Protein AF-A0AAN6MDY6-F1 (afdb_monomer)

Radius of gyration: 24.76 Å; Cα contacts (8 Å, |Δi|>4): 239; chains: 1; bounding box: 45×34×84 Å

pLDDT: mean 71.68, std 18.01, range [33.97, 94.75]

Mean predicted aligned error: 14.27 Å

Structure (mmCIF, N/CA/C/O backbone):
data_AF-A0AAN6MDY6-F1
#
_entry.id   AF-A0AAN6MDY6-F1
#
loop_
_atom_site.group_PDB
_atom_site.id
_atom_site.type_symbol
_atom_site.label_atom_id
_atom_site.label_alt_id
_atom_site.label_comp_id
_atom_site.label_asym_id
_atom_site.label_entity_id
_atom_site.label_seq_id
_atom_site.pdbx_PDB_ins_code
_atom_site.Cartn_x
_atom_site.Cartn_y
_atom_site.Cartn_z
_atom_site.occupancy
_atom_site.B_iso_or_equiv
_atom_site.auth_seq_id
_atom_site.auth_comp_id
_atom_site.auth_asym_id
_atom_site.auth_atom_id
_atom_site.pdbx_PDB_model_num
ATOM 1 N N . MET A 1 1 ? -22.088 7.482 47.623 1.00 33.97 1 MET A N 1
ATOM 2 C CA . MET A 1 1 ? -22.062 6.433 46.582 1.00 33.97 1 MET A CA 1
ATOM 3 C C . MET A 1 1 ? -20.686 6.453 45.938 1.00 33.97 1 MET A C 1
ATOM 5 O O . MET A 1 1 ? -20.419 7.294 45.093 1.00 33.97 1 MET A O 1
ATOM 9 N N . THR A 1 2 ? -19.767 5.629 46.434 1.00 36.88 2 THR A N 1
ATOM 10 C CA . THR A 1 2 ? -18.394 5.543 45.925 1.00 36.88 2 THR A CA 1
ATOM 11 C C . THR A 1 2 ? -18.396 4.670 44.677 1.00 36.88 2 THR A C 1
ATOM 13 O O . THR A 1 2 ? -18.603 3.463 44.774 1.00 36.88 2 THR A O 1
ATOM 16 N N . GLY A 1 3 ? -18.222 5.278 43.504 1.00 33.97 3 GLY A N 1
ATOM 17 C CA . GLY A 1 3 ? -18.034 4.543 42.257 1.00 33.97 3 GLY A CA 1
ATOM 18 C C . GLY A 1 3 ? -16.725 3.764 42.321 1.00 33.97 3 GLY A C 1
ATOM 19 O O . GLY A 1 3 ? -15.650 4.349 42.227 1.00 33.97 3 GLY A O 1
ATOM 20 N N . SER A 1 4 ? -16.806 2.451 42.530 1.00 38.75 4 SER A N 1
ATOM 21 C CA . SER A 1 4 ? -15.651 1.564 42.427 1.00 38.75 4 SER A CA 1
ATOM 22 C C . SER A 1 4 ? -15.210 1.499 40.966 1.00 38.75 4 SER A C 1
ATOM 24 O O . SER A 1 4 ? -15.829 0.821 40.148 1.00 38.75 4 SER A O 1
ATOM 26 N N . SER A 1 5 ? -14.142 2.221 40.634 1.00 39.72 5 SER A N 1
ATOM 27 C CA . SER A 1 5 ? -13.477 2.133 39.336 1.00 39.72 5 SER A CA 1
ATOM 28 C C . SER A 1 5 ? -12.883 0.737 39.168 1.00 39.72 5 SER A C 1
ATOM 30 O O . SER A 1 5 ? -11.881 0.396 39.797 1.00 39.72 5 SER A O 1
ATOM 32 N N . ILE A 1 6 ? -13.512 -0.091 38.334 1.00 45.50 6 ILE A N 1
ATOM 33 C CA . ILE A 1 6 ? -12.971 -1.399 37.963 1.00 45.50 6 ILE A CA 1
ATOM 34 C C . ILE A 1 6 ? -11.697 -1.157 37.133 1.00 45.50 6 ILE A C 1
ATOM 36 O O . ILE A 1 6 ? -11.756 -0.428 36.139 1.00 45.50 6 ILE A O 1
ATOM 40 N N . PRO A 1 7 ? -10.541 -1.739 37.500 1.00 50.84 7 PRO A N 1
ATOM 41 C CA . PRO A 1 7 ? -9.330 -1.627 36.696 1.00 50.84 7 PRO A CA 1
ATOM 42 C C . PRO A 1 7 ? -9.576 -2.184 35.289 1.00 50.84 7 PRO A C 1
ATOM 44 O O . PRO A 1 7 ? -10.078 -3.297 35.150 1.00 50.84 7 PRO A O 1
ATOM 47 N N . LEU A 1 8 ? -9.172 -1.458 34.242 1.00 44.72 8 LEU A N 1
ATOM 48 C CA . LEU A 1 8 ? -9.258 -1.909 32.839 1.00 44.72 8 LEU A CA 1
ATOM 49 C C . LEU A 1 8 ? -8.652 -3.310 32.625 1.00 44.72 8 LEU A C 1
ATOM 51 O O . LEU A 1 8 ? -9.135 -4.085 31.803 1.00 44.72 8 LEU A O 1
ATOM 55 N N . THR A 1 9 ? -7.639 -3.668 33.417 1.00 46.09 9 THR A N 1
ATOM 56 C CA . THR A 1 9 ? -7.009 -4.996 33.417 1.00 46.09 9 THR A CA 1
ATOM 57 C C . THR A 1 9 ? -7.946 -6.118 33.860 1.00 46.09 9 THR A C 1
ATOM 59 O O . THR A 1 9 ? -7.780 -7.240 33.400 1.00 46.09 9 THR A O 1
ATOM 62 N N . SER A 1 10 ? -8.939 -5.826 34.703 1.00 44.00 10 SER A N 1
ATOM 63 C CA . SER A 1 10 ? -9.969 -6.777 35.140 1.00 44.00 10 SER A CA 1
ATOM 64 C C . SER A 1 10 ? -11.099 -6.951 34.117 1.00 44.00 10 SER A C 1
ATOM 66 O O . SER A 1 10 ? -11.835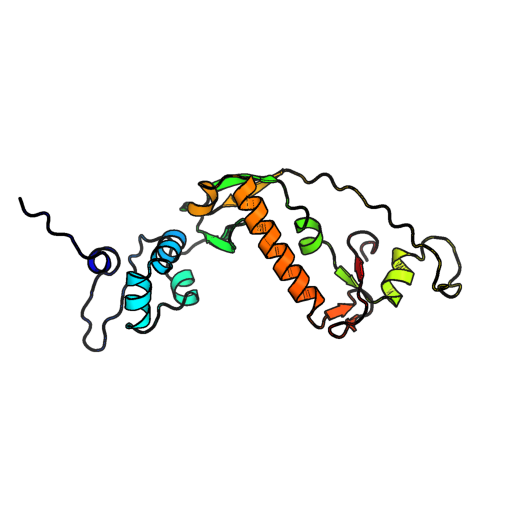 -7.927 34.192 1.00 44.00 10 SER A O 1
ATOM 68 N N . ILE A 1 11 ? -11.249 -6.009 33.177 1.00 47.53 11 ILE A N 1
ATOM 69 C CA . ILE A 1 11 ? -12.272 -6.036 32.113 1.00 47.53 11 ILE A CA 1
ATOM 70 C C . ILE A 1 11 ? -11.736 -6.747 30.858 1.00 47.53 11 ILE A C 1
ATOM 72 O O . ILE A 1 11 ? -12.481 -7.424 30.153 1.00 47.53 11 ILE A O 1
ATOM 76 N N . ILE A 1 12 ? -10.437 -6.593 30.579 1.00 52.56 12 ILE A N 1
ATOM 77 C CA . ILE A 1 12 ? -9.785 -7.106 29.363 1.00 52.56 12 ILE A CA 1
ATOM 78 C C . ILE A 1 12 ? -9.084 -8.450 29.601 1.00 52.56 12 ILE A C 1
ATOM 80 O O . ILE A 1 12 ? -8.891 -9.205 28.657 1.00 52.56 12 ILE A O 1
ATOM 84 N N . GLY A 1 13 ? -8.717 -8.780 30.839 1.00 46.81 13 GLY A N 1
ATOM 85 C CA . GLY A 1 13 ? -8.124 -10.067 31.184 1.00 46.81 13 GLY A CA 1
ATOM 86 C C . GLY A 1 13 ? -8.957 -10.783 32.230 1.00 46.81 13 GLY A C 1
ATOM 87 O O . GLY A 1 13 ? -9.006 -10.344 33.380 1.00 46.81 13 GLY A O 1
ATOM 88 N N . LEU A 1 14 ? -9.547 -11.925 31.872 1.00 44.94 14 LEU A N 1
ATOM 89 C CA . LEU A 1 14 ? -9.923 -12.899 32.892 1.00 44.94 14 LEU A CA 1
ATOM 90 C C . LEU A 1 14 ? -8.615 -13.417 33.499 1.00 44.94 14 LEU A C 1
ATOM 92 O O . LEU A 1 14 ? -7.875 -14.183 32.884 1.00 44.94 14 LEU A O 1
ATOM 96 N N . ARG A 1 15 ? -8.286 -12.904 34.687 1.00 46.84 15 ARG A N 1
ATOM 97 C CA . ARG A 1 15 ? -7.137 -13.326 35.490 1.00 46.84 15 ARG A CA 1
ATOM 98 C C . ARG A 1 15 ? -7.426 -14.732 36.028 1.00 46.84 15 ARG A C 1
ATOM 100 O O . ARG A 1 15 ? -7.959 -14.880 37.124 1.00 46.84 15 ARG A O 1
ATOM 107 N N . GLU A 1 16 ? -7.101 -15.770 35.265 1.00 41.88 16 GLU A N 1
ATOM 108 C CA . GLU A 1 16 ? -7.091 -17.142 35.783 1.00 41.88 16 GLU A CA 1
ATOM 109 C C . GLU A 1 16 ? -5.725 -17.412 36.431 1.00 41.88 16 GLU A C 1
ATOM 111 O O . GLU A 1 16 ? -4.682 -17.377 35.779 1.00 41.88 16 GLU A O 1
ATOM 116 N N . LYS A 1 17 ? -5.712 -17.653 37.748 1.00 37.19 17 LYS A N 1
ATOM 117 C CA . LYS A 1 17 ? -4.524 -18.165 38.442 1.00 37.19 17 LYS A CA 1
ATOM 118 C C . LYS A 1 17 ? -4.351 -19.641 38.076 1.00 37.19 17 LYS A C 1
ATOM 120 O O . LYS A 1 17 ? -4.956 -20.498 38.712 1.00 37.19 17 LYS A O 1
ATOM 125 N N . SER A 1 18 ? -3.500 -19.950 37.104 1.00 39.19 18 SER A N 1
ATOM 126 C CA . SER A 1 18 ? -2.933 -21.297 36.960 1.00 39.19 18 SER A CA 1
ATOM 127 C C . SER A 1 18 ? -1.520 -21.319 37.543 1.00 39.19 18 SER A C 1
ATOM 129 O O . SER A 1 18 ? -0.755 -20.372 37.376 1.00 39.19 18 SER A O 1
ATOM 131 N N . GLY A 1 19 ? -1.208 -22.380 38.292 1.00 40.50 19 GLY A N 1
ATOM 132 C CA . GLY A 1 19 ? -0.103 -22.498 39.257 1.00 40.50 19 GLY A CA 1
ATOM 133 C C . GLY A 1 19 ? 1.341 -22.406 38.744 1.00 40.50 19 GLY A C 1
ATOM 134 O O . GLY A 1 19 ? 2.230 -22.936 39.400 1.00 40.50 19 GLY A O 1
ATOM 135 N N . SER A 1 20 ? 1.607 -21.740 37.623 1.00 38.97 20 SER A N 1
ATOM 136 C CA . SER A 1 20 ? 2.964 -21.543 37.094 1.00 38.97 20 SER A CA 1
ATOM 137 C C . SER A 1 20 ? 3.169 -20.248 36.284 1.00 38.97 20 SER A C 1
ATOM 139 O O . SER A 1 20 ? 4.205 -20.089 35.646 1.00 38.97 20 SER A O 1
ATOM 141 N N . GLY A 1 21 ? 2.246 -19.280 36.354 1.00 46.50 21 GLY A N 1
ATOM 142 C CA . GLY A 1 21 ? 2.423 -17.944 35.766 1.00 46.50 21 GLY A CA 1
ATOM 143 C C . GLY A 1 21 ? 1.096 -17.243 35.465 1.00 46.50 21 GLY A C 1
ATOM 144 O O . GLY A 1 21 ? 0.102 -17.899 35.164 1.00 46.50 21 GLY A O 1
ATOM 145 N N . GLU A 1 22 ? 1.061 -15.906 35.550 1.00 44.81 22 GLU A N 1
ATOM 146 C CA . GLU A 1 22 ? -0.106 -15.123 35.114 1.00 44.81 22 GLU A CA 1
ATOM 147 C C . GLU A 1 22 ? -0.189 -15.121 33.582 1.00 44.81 22 GLU A C 1
ATOM 149 O O . GLU A 1 22 ? 0.506 -14.355 32.917 1.00 44.81 22 GLU A O 1
ATOM 154 N N . VAL A 1 23 ? -1.056 -15.961 33.015 1.00 47.09 23 VAL A N 1
ATOM 155 C CA . VAL A 1 23 ? -1.382 -15.928 31.584 1.00 47.09 23 VAL A CA 1
ATOM 156 C C . VAL A 1 23 ? -2.570 -14.996 31.383 1.00 47.09 23 VAL A C 1
ATOM 158 O O . VAL A 1 23 ? -3.667 -15.244 31.884 1.00 47.09 23 VAL A O 1
ATOM 161 N N . LEU A 1 24 ? -2.366 -13.905 30.643 1.00 54.03 24 LEU A N 1
ATOM 162 C CA . LEU A 1 24 ? -3.467 -13.039 30.241 1.00 54.03 24 LEU A CA 1
ATOM 163 C C . LEU A 1 24 ? -4.260 -13.737 29.130 1.00 54.03 24 LEU A C 1
ATOM 165 O O . LEU A 1 24 ? -3.828 -13.775 27.978 1.00 54.03 24 LEU A O 1
ATOM 169 N N . ARG A 1 25 ? -5.427 -14.288 29.466 1.00 52.91 25 ARG A N 1
ATOM 170 C CA . ARG A 1 25 ? -6.357 -14.819 28.469 1.00 52.91 25 ARG A CA 1
ATOM 171 C C . ARG A 1 25 ? -7.187 -13.670 27.908 1.00 52.91 25 ARG A C 1
ATOM 173 O O . ARG A 1 25 ? -8.019 -13.101 28.615 1.00 52.91 25 ARG A O 1
ATOM 180 N N . MET A 1 26 ? -6.931 -13.320 26.647 1.00 57.41 26 MET A N 1
ATOM 181 C CA . MET A 1 26 ? -7.772 -12.364 25.935 1.00 57.41 26 MET A CA 1
ATOM 182 C C . MET A 1 26 ? -9.151 -12.993 25.703 1.00 57.41 26 MET A C 1
ATOM 184 O O . MET A 1 26 ? -9.228 -14.134 25.237 1.00 57.41 26 MET A O 1
ATOM 188 N N . PRO A 1 27 ? -10.237 -12.290 26.039 1.00 55.59 27 PRO A N 1
ATOM 189 C CA . PRO A 1 27 ? -11.566 -12.820 25.850 1.00 55.59 27 PRO A CA 1
ATOM 190 C C . PRO A 1 27 ? -11.859 -13.080 24.373 1.00 55.59 27 PRO A C 1
ATOM 192 O O . PRO A 1 27 ? -11.562 -12.254 23.511 1.00 55.59 27 PRO A O 1
ATOM 195 N N . SER A 1 28 ? -12.518 -14.203 24.091 1.00 55.78 28 SER A N 1
ATOM 196 C CA . SER A 1 28 ? -12.904 -14.639 22.741 1.00 55.78 28 SER A CA 1
ATOM 197 C C . SER A 1 28 ? -13.886 -13.698 22.026 1.00 55.78 28 SER A C 1
ATOM 199 O O . SER A 1 28 ? -14.207 -13.926 20.863 1.00 55.78 28 SER A O 1
ATOM 201 N N . TYR A 1 29 ? -14.374 -12.660 22.711 1.00 58.66 29 TYR A N 1
ATOM 202 C CA . TYR A 1 29 ? -15.252 -11.621 22.171 1.00 58.66 29 TYR A CA 1
ATOM 203 C C . TYR A 1 29 ? -14.511 -10.367 21.681 1.00 58.66 29 TYR A C 1
ATOM 205 O O . TYR A 1 29 ? -15.150 -9.481 21.120 1.00 58.66 29 TYR A O 1
ATOM 213 N N . LEU A 1 30 ? -13.194 -10.254 21.896 1.00 65.44 30 LEU A N 1
ATOM 214 C CA . LEU A 1 30 ? -12.419 -9.126 21.374 1.00 65.44 30 LEU A CA 1
ATOM 215 C C . LEU A 1 30 ? -12.052 -9.360 19.908 1.00 65.44 30 LEU A C 1
ATOM 217 O O . LEU A 1 30 ? -11.465 -10.388 19.549 1.00 65.44 30 LEU A O 1
ATOM 221 N N . HIS A 1 31 ? -12.345 -8.375 19.063 1.00 72.56 31 HIS A N 1
ATOM 222 C CA . HIS A 1 31 ? -11.875 -8.383 17.688 1.00 72.56 31 HIS A CA 1
ATOM 223 C C . HIS A 1 31 ? -10.430 -7.897 17.618 1.00 72.56 31 HIS A C 1
ATOM 225 O O . HIS A 1 31 ? -9.956 -7.159 18.486 1.00 72.56 31 HIS A O 1
ATOM 231 N N . PHE A 1 32 ? -9.720 -8.262 16.549 1.00 72.31 32 PHE A N 1
ATOM 232 C CA . PHE A 1 32 ? -8.330 -7.840 16.369 1.00 72.31 32 PHE A CA 1
ATOM 233 C C . PHE A 1 32 ? -8.173 -6.311 16.436 1.00 72.31 32 PHE A C 1
ATOM 235 O O . PHE A 1 32 ? -7.235 -5.807 17.047 1.00 72.31 32 PHE A O 1
ATOM 242 N N . ALA A 1 33 ? -9.133 -5.564 15.880 1.00 67.75 33 ALA A N 1
ATOM 243 C CA . ALA A 1 33 ? -9.157 -4.105 15.953 1.00 67.75 33 ALA A CA 1
ATOM 244 C C . ALA A 1 33 ? -9.204 -3.582 17.401 1.00 67.75 33 ALA A C 1
ATOM 246 O O . ALA A 1 33 ? -8.469 -2.652 17.731 1.00 67.75 33 ALA A O 1
ATOM 247 N N . ASP A 1 34 ? -9.999 -4.213 18.269 1.00 71.81 34 ASP A N 1
ATOM 248 C CA . ASP A 1 34 ? -10.101 -3.840 19.681 1.00 71.81 34 ASP A CA 1
ATOM 249 C C . ASP A 1 34 ? -8.769 -4.089 20.389 1.00 71.81 34 ASP A C 1
ATOM 251 O O . ASP A 1 34 ? -8.267 -3.231 21.111 1.00 71.81 34 ASP A O 1
ATOM 255 N N . VAL A 1 35 ? -8.137 -5.229 20.111 1.00 71.19 35 VAL A N 1
ATOM 256 C CA . VAL A 1 35 ? -6.826 -5.582 20.662 1.00 71.19 35 VAL A CA 1
ATOM 257 C C . VAL A 1 35 ? -5.732 -4.617 20.199 1.00 71.19 35 VAL A C 1
ATOM 259 O O . VAL A 1 35 ? -4.919 -4.178 21.015 1.00 71.19 35 VAL A O 1
ATOM 262 N N . VAL A 1 36 ? -5.732 -4.214 18.925 1.00 70.81 36 VAL A N 1
ATOM 263 C CA . VAL A 1 36 ? -4.815 -3.186 18.408 1.00 70.81 36 VAL A CA 1
ATOM 264 C C . VAL A 1 36 ? -5.036 -1.854 19.126 1.00 70.81 36 VAL A C 1
ATOM 266 O O . VAL A 1 36 ? -4.070 -1.276 19.626 1.00 70.81 36 VAL A O 1
ATOM 269 N N . SER A 1 37 ? -6.279 -1.382 19.245 1.00 72.56 37 SER A N 1
ATOM 270 C CA . SER A 1 37 ? -6.595 -0.146 19.975 1.00 72.56 37 SER A CA 1
ATOM 271 C C . SER A 1 37 ? -6.142 -0.209 21.434 1.00 72.56 37 SER A C 1
ATOM 273 O O . SER A 1 37 ? -5.542 0.735 21.948 1.00 72.56 37 SER A O 1
ATOM 275 N N . LEU A 1 38 ? -6.360 -1.349 22.084 1.00 71.12 38 LEU A N 1
ATOM 276 C CA . LEU A 1 38 ? -5.947 -1.611 23.457 1.00 71.12 38 LEU A CA 1
ATOM 277 C C . LEU A 1 38 ? -4.418 -1.649 23.613 1.00 71.12 38 LEU A C 1
ATOM 279 O O . LEU A 1 38 ? -3.895 -1.124 24.596 1.00 71.12 38 LEU A O 1
ATOM 283 N N . SER A 1 39 ? -3.686 -2.177 22.628 1.00 67.06 39 SER A N 1
ATOM 284 C CA . SER A 1 39 ? -2.214 -2.188 22.620 1.00 67.06 39 SER A CA 1
ATOM 285 C C . SER A 1 39 ? -1.593 -0.784 22.573 1.00 67.06 39 SER A C 1
ATOM 287 O O . SER A 1 39 ? -0.485 -0.573 23.072 1.00 67.06 39 SER A O 1
ATOM 289 N N . MET A 1 40 ? -2.310 0.202 22.023 1.00 68.00 40 MET A N 1
ATOM 290 C CA . MET A 1 40 ? -1.837 1.588 21.953 1.00 68.00 40 MET A CA 1
ATOM 291 C C . MET A 1 40 ? -1.971 2.330 23.292 1.00 68.00 40 MET A C 1
ATOM 293 O O . MET A 1 40 ? -1.296 3.338 23.522 1.00 68.00 40 MET A O 1
ATOM 297 N N . VAL A 1 41 ? -2.773 1.811 24.226 1.00 74.38 41 VAL A N 1
ATOM 298 C CA . VAL A 1 41 ? -2.917 2.372 25.573 1.00 74.38 41 VAL A CA 1
ATOM 299 C C . VAL A 1 41 ? -1.662 2.060 26.390 1.00 74.38 41 VAL A C 1
ATOM 301 O O . VAL A 1 41 ? -1.372 0.908 26.712 1.00 74.38 41 VAL A O 1
ATOM 304 N N . LYS A 1 42 ? -0.910 3.102 26.776 1.00 67.88 42 LYS A N 1
ATOM 305 C CA . LYS A 1 42 ? 0.385 2.980 27.478 1.00 67.88 42 LYS A CA 1
ATOM 306 C C . LYS A 1 42 ? 0.322 2.079 28.717 1.00 67.88 42 LYS A C 1
ATOM 308 O O . LYS A 1 42 ? 1.204 1.245 28.884 1.00 67.88 42 LYS A O 1
ATOM 313 N N . ALA A 1 43 ? -0.719 2.220 29.539 1.00 63.91 43 ALA A N 1
ATOM 314 C CA . ALA A 1 43 ? -0.903 1.409 30.742 1.00 63.91 43 ALA A CA 1
ATOM 315 C C . ALA A 1 43 ? -1.042 -0.084 30.413 1.00 63.91 43 ALA A C 1
ATOM 317 O O . ALA A 1 43 ? -0.383 -0.916 31.031 1.00 63.91 43 ALA A O 1
ATOM 318 N N . LEU A 1 44 ? -1.833 -0.414 29.388 1.00 64.12 44 LEU A N 1
ATOM 319 C CA . LEU A 1 44 ? -2.045 -1.793 28.972 1.00 64.12 44 LEU A CA 1
ATOM 320 C C . LEU A 1 44 ? -0.784 -2.375 28.335 1.00 64.12 44 LEU A C 1
ATOM 322 O O . LEU A 1 44 ? -0.364 -3.463 28.700 1.00 64.12 44 LEU A O 1
ATOM 326 N N . ARG A 1 45 ? -0.114 -1.615 27.464 1.00 66.69 45 ARG A N 1
ATOM 327 C CA . ARG A 1 45 ? 1.168 -1.997 26.858 1.00 66.69 45 ARG A CA 1
ATOM 328 C C . ARG A 1 45 ? 2.227 -2.344 27.905 1.00 66.69 45 ARG A C 1
ATOM 330 O O . ARG A 1 45 ? 2.927 -3.339 27.751 1.00 66.69 45 ARG A O 1
ATOM 337 N N . SER A 1 46 ? 2.323 -1.565 28.983 1.00 64.69 46 SER A N 1
ATOM 338 C CA . SER A 1 46 ? 3.235 -1.851 30.097 1.00 64.69 46 SER A CA 1
ATOM 339 C C . SER A 1 46 ? 2.856 -3.125 30.860 1.00 64.69 46 SER A C 1
ATOM 341 O O . SER A 1 46 ? 3.743 -3.876 31.256 1.00 64.69 46 SER A O 1
ATOM 343 N N . THR A 1 47 ? 1.565 -3.405 31.044 1.00 63.22 47 THR A N 1
ATOM 344 C CA . THR A 1 47 ? 1.093 -4.658 31.658 1.00 63.22 47 THR A CA 1
ATOM 345 C C . THR A 1 47 ? 1.347 -5.867 30.755 1.00 63.22 47 THR A C 1
ATOM 347 O O . THR A 1 47 ? 1.832 -6.891 31.227 1.00 63.22 47 THR A O 1
ATOM 350 N N . LEU A 1 48 ? 1.095 -5.736 29.451 1.00 62.47 48 LEU A N 1
ATOM 351 C CA . LEU A 1 48 ? 1.344 -6.776 28.451 1.00 62.47 48 LEU A CA 1
ATOM 352 C C . LEU A 1 48 ? 2.833 -7.113 28.332 1.00 62.47 48 LEU A C 1
ATOM 354 O O . LEU A 1 48 ? 3.194 -8.285 28.271 1.00 62.47 48 LEU A O 1
ATOM 358 N N . ALA A 1 49 ? 3.701 -6.099 28.357 1.00 62.78 49 ALA A N 1
ATOM 359 C CA . ALA A 1 49 ? 5.148 -6.287 28.309 1.00 62.78 49 ALA A CA 1
ATOM 360 C C . ALA A 1 49 ? 5.696 -7.025 29.545 1.00 62.78 49 ALA A C 1
ATOM 3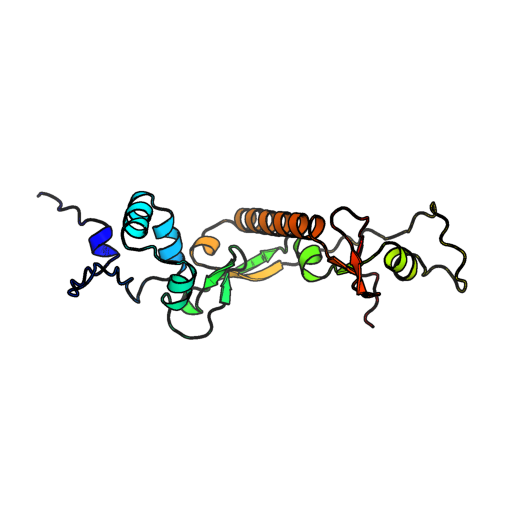62 O O . ALA A 1 49 ? 6.643 -7.795 29.424 1.00 62.78 49 ALA A O 1
ATOM 363 N N . ARG A 1 50 ? 5.101 -6.823 30.731 1.00 60.12 50 ARG A N 1
ATOM 364 C CA . ARG A 1 50 ? 5.529 -7.500 31.972 1.00 60.12 50 ARG A CA 1
ATOM 365 C C . ARG A 1 50 ? 5.108 -8.969 32.045 1.00 60.12 50 ARG A C 1
ATOM 367 O O . ARG A 1 50 ? 5.787 -9.738 32.714 1.00 60.12 50 ARG A O 1
ATOM 374 N N . ASN A 1 51 ? 4.040 -9.356 31.349 1.00 57.06 51 ASN A N 1
ATOM 375 C CA . ASN A 1 51 ? 3.461 -10.702 31.412 1.00 57.06 51 ASN A CA 1
ATOM 376 C C . ASN A 1 51 ? 3.878 -11.598 30.231 1.00 57.06 51 ASN A C 1
ATOM 378 O O . ASN A 1 51 ? 3.101 -12.433 29.780 1.00 57.06 51 ASN A O 1
ATOM 382 N N . GLY A 1 52 ? 5.095 -11.418 29.712 1.00 53.91 52 GLY A N 1
ATOM 383 C CA . GLY A 1 52 ? 5.638 -12.275 28.651 1.00 53.91 52 GLY A CA 1
ATOM 384 C C . GLY A 1 52 ? 5.289 -11.854 27.224 1.00 53.91 52 GLY A C 1
ATOM 385 O O . GLY A 1 52 ? 5.616 -12.591 26.306 1.00 53.91 52 GLY A O 1
ATOM 386 N N . GLY A 1 53 ? 4.698 -10.667 27.034 1.00 52.25 53 GLY A N 1
ATOM 387 C CA . GLY A 1 53 ? 4.451 -10.078 25.721 1.00 52.25 53 GLY A CA 1
ATOM 388 C C . GLY A 1 53 ? 3.371 -10.818 24.936 1.00 52.25 53 GLY A C 1
ATOM 389 O O . GLY A 1 53 ? 3.544 -11.955 24.510 1.00 52.25 53 GLY A O 1
ATOM 390 N N . LEU A 1 54 ? 2.249 -10.151 24.674 1.00 58.44 54 LEU A N 1
ATOM 391 C CA . LEU A 1 54 ? 1.360 -10.630 23.624 1.00 58.44 54 LEU A CA 1
ATOM 392 C C . LEU A 1 54 ? 2.033 -10.364 22.278 1.00 58.44 54 LEU A C 1
ATOM 394 O O . LEU A 1 54 ? 2.046 -9.236 21.787 1.00 58.44 54 LEU A O 1
ATOM 398 N N . ASP A 1 55 ? 2.615 -11.410 21.711 1.00 65.75 55 ASP A N 1
ATOM 399 C CA . ASP A 1 55 ? 3.056 -11.416 20.328 1.00 65.75 55 ASP A CA 1
ATOM 400 C C . ASP A 1 55 ? 1.855 -11.105 19.414 1.00 65.75 55 ASP A C 1
ATOM 402 O O . ASP A 1 55 ? 0.785 -11.716 19.513 1.00 65.75 55 ASP A O 1
ATOM 406 N N . VAL A 1 56 ? 2.021 -10.105 18.544 1.00 65.94 56 VAL A N 1
ATOM 407 C CA . VAL A 1 56 ? 0.986 -9.649 17.605 1.00 65.94 56 VAL A CA 1
ATOM 408 C C . VAL A 1 56 ? 0.526 -10.797 16.714 1.00 65.94 56 VAL A C 1
ATOM 410 O O . VAL A 1 56 ? -0.663 -10.891 16.406 1.00 65.94 56 VAL A O 1
ATOM 413 N N . GLU A 1 57 ? 1.437 -11.702 16.366 1.00 65.69 57 GLU A N 1
ATOM 414 C CA . GLU A 1 57 ? 1.140 -12.876 15.553 1.00 65.69 57 GLU A CA 1
ATOM 415 C C . GLU A 1 57 ? 0.262 -13.884 16.315 1.00 65.69 57 GLU A C 1
ATOM 417 O O . GLU A 1 57 ? -0.736 -14.394 15.798 1.00 65.69 57 GLU A O 1
ATOM 422 N N . SER A 1 58 ? 0.540 -14.092 17.600 1.00 65.88 58 SER A N 1
ATOM 423 C CA . SER A 1 58 ? -0.308 -14.879 18.500 1.00 65.88 58 SER A CA 1
ATOM 424 C C . SER A 1 58 ? -1.699 -14.250 18.714 1.00 65.88 58 SER A C 1
ATOM 426 O O . SER A 1 58 ? -2.700 -14.968 18.800 1.00 65.88 58 SER A O 1
ATOM 428 N N . MET A 1 59 ? -1.810 -12.916 18.724 1.00 68.75 59 MET A N 1
ATOM 429 C CA . MET A 1 59 ? -3.102 -12.210 18.803 1.00 68.75 59 MET A CA 1
ATOM 430 C C . MET A 1 59 ? -3.918 -12.320 17.510 1.00 68.75 59 MET A C 1
ATOM 432 O O . MET A 1 59 ? -5.131 -12.529 17.570 1.00 68.75 59 MET A O 1
ATOM 436 N N . ARG A 1 60 ? -3.278 -12.255 16.336 1.00 68.56 60 ARG A N 1
ATOM 437 C CA . ARG A 1 60 ? -3.933 -12.509 15.034 1.00 68.56 60 ARG A CA 1
ATOM 438 C C . ARG A 1 60 ? -4.575 -13.902 14.988 1.00 68.56 60 ARG A C 1
ATOM 440 O O . ARG A 1 60 ? -5.699 -14.082 14.516 1.00 68.56 60 ARG A O 1
ATOM 447 N N . LYS A 1 61 ? -3.901 -14.903 15.559 1.00 67.31 61 LYS A N 1
ATOM 448 C CA . LYS A 1 61 ? -4.406 -16.286 15.611 1.00 67.31 61 LYS A CA 1
ATOM 449 C C . LYS A 1 61 ? -5.594 -16.458 16.561 1.00 67.31 61 LYS A C 1
ATOM 451 O O . LYS A 1 61 ? -6.490 -17.239 16.256 1.00 67.31 61 LYS A O 1
ATOM 456 N N . THR A 1 62 ? -5.627 -15.721 17.670 1.00 63.72 62 THR A N 1
ATOM 457 C CA . THR A 1 62 ? -6.582 -15.940 18.776 1.00 63.72 62 THR A CA 1
ATOM 458 C C . THR A 1 62 ? -7.776 -14.982 18.803 1.00 63.72 62 THR A C 1
ATOM 460 O O . THR A 1 62 ? -8.750 -15.259 19.499 1.00 63.72 62 THR A O 1
ATOM 463 N N . THR A 1 63 ? -7.736 -13.882 18.047 1.00 66.00 63 THR A N 1
ATOM 464 C CA . THR A 1 63 ? -8.844 -12.915 17.935 1.00 66.00 63 THR A CA 1
ATOM 465 C C . THR A 1 63 ? -9.752 -13.216 16.744 1.00 66.00 63 THR A C 1
ATOM 467 O O . THR A 1 63 ? -9.283 -13.669 15.695 1.00 66.00 63 THR A O 1
ATOM 470 N N . CYS A 1 64 ? -11.047 -12.915 16.898 1.00 65.06 64 CYS A N 1
ATOM 471 C CA . CYS A 1 64 ? -12.125 -13.231 15.949 1.00 65.06 64 CYS A CA 1
ATOM 472 C C . CYS A 1 64 ? -12.353 -14.743 15.712 1.00 65.06 64 CYS A C 1
ATOM 474 O O . CYS A 1 64 ? -11.449 -15.562 15.863 1.00 65.06 64 CYS A O 1
ATOM 476 N N . LEU A 1 65 ? -13.575 -15.121 15.311 1.00 64.88 65 LEU A N 1
ATOM 477 C CA . LEU A 1 65 ? -13.919 -16.515 14.995 1.00 64.88 65 LEU A CA 1
ATOM 478 C C . LEU A 1 65 ? -12.986 -17.099 13.911 1.00 64.88 65 LEU A C 1
ATOM 480 O O . LEU A 1 65 ? -12.588 -16.397 12.978 1.00 64.88 65 LEU A O 1
ATOM 484 N N . ASN A 1 66 ? -12.664 -18.392 1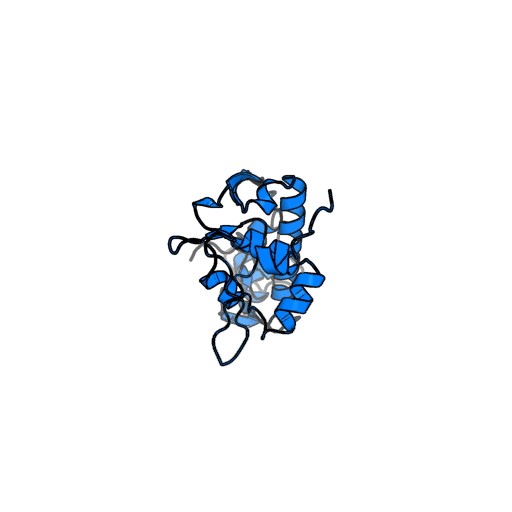4.015 1.00 56.34 66 ASN A N 1
ATOM 485 C CA . ASN A 1 66 ? -11.948 -19.120 12.966 1.00 56.34 66 ASN A CA 1
ATOM 486 C C . ASN A 1 66 ? -12.843 -19.259 11.723 1.00 56.34 66 ASN A C 1
ATOM 488 O O . ASN A 1 66 ? -13.904 -19.872 11.795 1.00 56.34 66 ASN A O 1
ATOM 492 N N . GLY A 1 67 ? -12.400 -18.703 10.594 1.00 62.66 67 GLY A N 1
ATOM 493 C CA . GLY A 1 67 ? -13.110 -18.744 9.310 1.00 62.66 67 GLY A CA 1
ATOM 494 C C . GLY A 1 67 ? -12.938 -17.437 8.533 1.00 62.66 67 GLY A C 1
ATOM 495 O O . GLY A 1 67 ? -13.147 -16.368 9.098 1.00 62.66 67 GLY A O 1
ATOM 496 N N . SER A 1 68 ? -12.479 -17.552 7.277 1.00 68.94 68 SER A N 1
ATOM 497 C CA . SER A 1 68 ? -12.210 -16.481 6.291 1.00 68.94 68 SER A CA 1
ATOM 498 C C . SER A 1 68 ? -11.852 -15.119 6.903 1.00 68.94 68 SER A C 1
ATOM 500 O O . SER A 1 68 ? -12.667 -14.193 6.941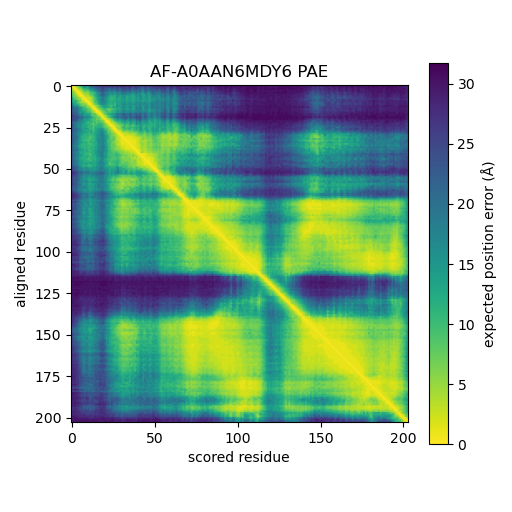 1.00 68.94 68 SER A O 1
ATOM 502 N N . LYS A 1 69 ? -10.625 -15.011 7.418 1.00 81.00 69 LYS A N 1
ATOM 503 C CA . LYS A 1 69 ? -10.053 -13.727 7.825 1.00 81.00 69 LYS A CA 1
ATOM 504 C C . LYS A 1 69 ? -9.426 -13.073 6.588 1.00 81.00 69 LYS A C 1
ATOM 506 O O . LYS A 1 69 ? -8.673 -13.741 5.884 1.00 81.00 69 LYS A O 1
ATOM 511 N N . THR A 1 70 ? -9.733 -11.808 6.339 1.00 87.25 70 THR A N 1
ATOM 512 C CA . THR A 1 70 ? -9.130 -10.991 5.274 1.00 87.25 70 THR A CA 1
ATOM 513 C C . THR A 1 70 ? -8.343 -9.840 5.899 1.00 87.25 70 THR A C 1
ATOM 515 O O . THR A 1 70 ? -8.302 -9.701 7.127 1.00 87.25 70 THR A O 1
ATOM 518 N N . ASP A 1 71 ? -7.680 -9.028 5.080 1.00 89.25 71 ASP A N 1
ATOM 519 C CA . ASP A 1 71 ? -6.964 -7.844 5.543 1.00 89.25 71 ASP A CA 1
ATOM 520 C C . ASP A 1 71 ? -7.768 -6.579 5.240 1.00 89.25 71 ASP A C 1
ATOM 522 O O . ASP A 1 71 ? -8.257 -6.370 4.132 1.00 89.25 71 ASP A O 1
ATOM 526 N N . CYS A 1 72 ? -7.858 -5.686 6.224 1.00 90.75 72 CYS A N 1
ATOM 527 C CA . CYS A 1 72 ? -8.392 -4.348 6.020 1.00 90.75 72 CYS A CA 1
ATOM 528 C C . CYS A 1 72 ? -7.540 -3.620 4.982 1.00 90.75 72 CYS A C 1
ATOM 530 O O . CYS A 1 72 ? -6.360 -3.361 5.221 1.00 90.75 72 CYS A O 1
ATOM 532 N N . TRP A 1 73 ? -8.151 -3.195 3.881 1.00 92.81 73 TRP A N 1
ATOM 533 C CA . TRP A 1 73 ? -7.444 -2.523 2.795 1.00 92.81 73 TRP A CA 1
ATOM 534 C C . TRP A 1 73 ? -6.716 -1.247 3.262 1.00 92.81 73 TRP A C 1
ATOM 536 O O . TRP A 1 73 ? -5.563 -1.001 2.898 1.00 92.81 73 TRP A O 1
ATOM 546 N N . GLY A 1 74 ? -7.354 -0.466 4.143 1.00 91.75 74 GLY A N 1
ATOM 547 C CA . GLY A 1 74 ? -6.804 0.799 4.635 1.00 91.75 74 GLY A CA 1
ATOM 548 C C . GLY A 1 74 ? -5.617 0.634 5.591 1.00 91.75 74 GLY A C 1
ATOM 549 O O . GLY A 1 74 ? -4.636 1.379 5.508 1.00 91.75 74 GLY A O 1
ATOM 550 N N . CYS A 1 75 ? -5.672 -0.329 6.520 1.00 88.31 75 CYS A N 1
ATOM 551 C CA . CYS A 1 75 ? -4.645 -0.460 7.558 1.00 88.31 75 CYS A CA 1
ATOM 552 C C . CYS A 1 75 ? -3.781 -1.730 7.509 1.00 88.31 75 CYS A C 1
ATOM 554 O O . CYS A 1 75 ? -2.725 -1.721 8.139 1.00 88.31 75 CYS A O 1
ATOM 556 N N . GLY A 1 76 ? -4.156 -2.761 6.753 1.00 87.19 76 GLY A N 1
ATOM 557 C CA . GLY A 1 76 ? -3.475 -4.065 6.720 1.00 87.19 76 GLY A CA 1
ATOM 558 C C . GLY A 1 76 ? -3.694 -4.912 7.981 1.00 87.19 76 GLY A C 1
ATOM 559 O O . GLY A 1 76 ? -3.004 -5.906 8.206 1.00 87.19 76 GLY A O 1
ATOM 560 N N . ASN A 1 77 ? -4.615 -4.495 8.855 1.00 84.69 77 ASN A N 1
ATOM 561 C CA . ASN A 1 77 ? -4.997 -5.288 10.016 1.00 84.69 77 ASN A CA 1
ATOM 562 C C . ASN A 1 77 ? -5.967 -6.381 9.599 1.00 84.69 77 ASN A C 1
ATOM 564 O O . ASN A 1 77 ? -6.877 -6.130 8.813 1.00 84.69 77 ASN A O 1
ATOM 568 N N . GLN A 1 78 ? -5.830 -7.543 10.222 1.00 84.12 78 GLN A N 1
ATOM 569 C CA . GLN A 1 78 ? -6.744 -8.648 10.009 1.00 84.12 78 GLN A CA 1
ATOM 570 C C . GLN A 1 78 ? -8.170 -8.283 10.438 1.00 84.12 78 GLN A C 1
ATOM 572 O O . GLN A 1 78 ? -8.391 -7.699 11.505 1.00 84.12 78 GLN A O 1
ATOM 577 N N . ILE A 1 79 ? -9.137 -8.661 9.612 1.00 86.06 79 ILE A N 1
ATOM 578 C CA . ILE A 1 79 ? -10.571 -8.526 9.848 1.00 86.06 79 ILE A CA 1
ATOM 579 C C . ILE A 1 79 ? -11.242 -9.876 9.611 1.00 86.06 79 ILE A C 1
ATOM 581 O O . ILE A 1 79 ? -10.821 -10.663 8.769 1.00 86.06 79 ILE A O 1
ATOM 585 N N . CYS A 1 80 ? -12.274 -10.184 10.391 1.00 84.06 80 CYS A N 1
ATOM 586 C CA . CYS A 1 80 ? -13.174 -11.286 10.064 1.00 84.06 80 CYS A CA 1
ATOM 587 C C . CYS A 1 80 ? -14.384 -10.747 9.300 1.00 84.06 80 CYS A C 1
ATOM 589 O O . CYS A 1 80 ? -14.665 -9.545 9.329 1.00 84.06 80 CYS A O 1
ATOM 591 N N . ILE A 1 81 ? -15.148 -11.648 8.684 1.00 82.75 81 ILE A N 1
ATOM 592 C CA . ILE A 1 81 ? -16.358 -11.293 7.933 1.00 82.75 81 ILE A CA 1
ATOM 593 C C . ILE A 1 81 ? -17.339 -10.433 8.753 1.00 82.75 81 ILE A C 1
ATOM 595 O O . ILE A 1 81 ? -17.870 -9.453 8.247 1.00 82.75 81 ILE A O 1
ATOM 599 N N . GLY A 1 82 ? -17.496 -10.715 10.053 1.00 80.44 82 GLY A N 1
ATOM 600 C CA . GLY A 1 82 ? -18.371 -9.946 10.950 1.00 80.44 82 GLY A CA 1
ATOM 601 C C . GLY A 1 82 ? -17.848 -8.554 11.326 1.00 80.44 82 GLY A C 1
ATOM 602 O O . GLY A 1 82 ? -18.621 -7.706 11.759 1.00 80.44 82 GLY A O 1
ATOM 603 N N . CYS A 1 83 ? -16.550 -8.294 11.154 1.00 80.62 83 CYS A N 1
ATOM 604 C CA . CYS A 1 83 ? -15.938 -6.979 11.375 1.00 80.62 83 CYS A CA 1
ATOM 605 C C . CYS A 1 83 ? -15.748 -6.179 10.087 1.00 80.62 83 CYS A C 1
ATOM 607 O O . CYS A 1 83 ? -15.228 -5.060 10.141 1.00 80.62 83 CYS A O 1
ATOM 609 N N . THR A 1 84 ? -16.095 -6.765 8.945 1.00 88.88 84 THR A N 1
ATOM 610 C CA . THR A 1 84 ? -15.848 -6.170 7.639 1.00 88.88 84 THR A CA 1
ATOM 611 C C . THR A 1 84 ? -16.918 -5.134 7.344 1.00 88.88 84 THR A C 1
ATOM 613 O O . THR A 1 84 ? -18.112 -5.408 7.403 1.00 88.88 84 THR A O 1
ATOM 616 N N . THR A 1 85 ? -16.484 -3.920 7.027 1.00 92.12 85 THR A N 1
ATOM 617 C CA . THR A 1 85 ? -17.344 -2.873 6.478 1.00 92.12 85 THR A CA 1
ATOM 618 C C . THR A 1 85 ? -16.931 -2.621 5.037 1.00 92.12 85 THR A C 1
ATOM 620 O O . THR A 1 85 ? -15.774 -2.290 4.785 1.00 92.12 85 THR A O 1
ATOM 623 N N . MET A 1 86 ? -17.867 -2.755 4.101 1.00 93.56 86 MET A N 1
ATOM 624 C CA . MET A 1 86 ? -17.631 -2.390 2.705 1.00 93.56 86 MET A CA 1
ATOM 625 C C . MET A 1 86 ? -17.775 -0.881 2.536 1.00 93.56 86 MET A C 1
ATOM 627 O O . MET A 1 86 ? -18.767 -0.299 2.973 1.00 93.56 86 MET A O 1
ATOM 631 N N . SER A 1 87 ? -16.796 -0.250 1.897 1.00 93.38 87 SER A N 1
ATOM 632 C CA . SER A 1 87 ? -16.853 1.171 1.556 1.00 93.38 87 SER A CA 1
ATOM 633 C C . SER A 1 87 ? -16.306 1.410 0.158 1.00 93.38 87 SER A C 1
ATOM 635 O O . SER A 1 87 ? -15.345 0.765 -0.259 1.00 93.38 87 SER A O 1
ATOM 637 N N . GLU A 1 88 ? -16.913 2.341 -0.567 1.00 94.75 88 GLU A N 1
ATOM 638 C CA . GLU A 1 88 ? -16.430 2.782 -1.871 1.00 94.75 88 GLU A CA 1
ATOM 639 C C . GLU A 1 88 ? -15.338 3.836 -1.694 1.00 94.75 88 GLU A C 1
ATOM 641 O O . GLU A 1 88 ? -15.606 4.955 -1.237 1.00 94.75 88 GLU A O 1
ATOM 646 N N . ILE A 1 89 ? -14.106 3.475 -2.052 1.00 91.50 89 ILE A N 1
ATOM 647 C CA . ILE A 1 89 ? -12.921 4.317 -1.874 1.00 91.50 89 ILE A CA 1
ATOM 648 C C . ILE A 1 89 ? -12.211 4.470 -3.225 1.00 91.50 89 ILE A C 1
ATOM 650 O O . ILE A 1 89 ? -12.072 3.472 -3.941 1.00 91.50 89 ILE A O 1
ATOM 654 N N . PRO A 1 90 ? -11.779 5.690 -3.592 1.00 90.44 90 PRO A N 1
ATOM 655 C CA . PRO A 1 90 ? -10.904 5.902 -4.740 1.00 90.44 90 PRO A CA 1
ATOM 656 C C . PRO A 1 90 ? -9.608 5.094 -4.625 1.00 90.44 90 PRO A C 1
ATOM 658 O O . PRO A 1 90 ? -9.129 4.824 -3.523 1.00 90.44 90 PRO A O 1
ATOM 661 N N . ASP A 1 91 ? -9.016 4.725 -5.753 1.00 86.81 91 ASP A N 1
ATOM 662 C CA . ASP A 1 91 ? -7.669 4.165 -5.752 1.00 86.81 91 ASP A CA 1
ATOM 663 C C . ASP A 1 91 ? -6.629 5.283 -5.520 1.00 86.81 91 ASP A C 1
ATOM 665 O O . ASP A 1 91 ? -6.695 6.328 -6.172 1.00 86.81 91 ASP A O 1
ATOM 669 N N . PRO A 1 92 ? -5.662 5.093 -4.604 1.00 85.00 92 PRO A N 1
ATOM 670 C CA . PRO A 1 92 ? -4.488 5.948 -4.498 1.00 85.00 92 PRO A CA 1
ATOM 671 C C . PRO A 1 92 ? -3.724 6.030 -5.819 1.00 85.00 92 PRO A C 1
ATOM 673 O O . PRO A 1 92 ? -3.620 5.048 -6.557 1.00 85.00 92 PRO A O 1
ATOM 676 N N . GLU A 1 93 ? -3.066 7.167 -6.049 1.00 81.62 93 GLU A N 1
ATOM 677 C CA . GLU A 1 93 ? -2.198 7.357 -7.219 1.00 81.62 93 GLU A CA 1
ATOM 678 C C . GLU A 1 93 ? -1.081 6.306 -7.302 1.00 81.62 93 GLU A C 1
ATOM 680 O O . GLU A 1 93 ? -0.651 5.903 -8.381 1.00 81.62 93 GLU A O 1
ATOM 685 N N . THR A 1 94 ? -0.632 5.834 -6.140 1.00 83.44 94 THR A N 1
ATOM 686 C CA . THR A 1 94 ? 0.438 4.850 -5.981 1.00 83.44 94 THR A CA 1
ATOM 687 C C . THR A 1 94 ? -0.014 3.406 -6.183 1.00 83.44 94 THR A C 1
ATOM 689 O O . THR A 1 94 ? 0.836 2.550 -6.417 1.00 83.44 94 THR A O 1
ATOM 692 N N . THR A 1 95 ? -1.318 3.111 -6.139 1.00 82.75 95 THR A N 1
ATOM 693 C CA . THR A 1 95 ? -1.818 1.728 -6.172 1.00 82.75 95 THR A CA 1
ATOM 694 C C . THR A 1 95 ? -1.503 1.042 -7.489 1.00 82.75 95 THR A C 1
ATOM 696 O O . THR A 1 95 ? -1.045 -0.095 -7.488 1.00 82.75 95 THR A O 1
ATOM 699 N N . ASP A 1 96 ? -1.665 1.743 -8.614 1.00 79.38 96 ASP A N 1
ATOM 700 C CA . ASP A 1 96 ? -1.306 1.180 -9.919 1.00 79.38 96 ASP A CA 1
ATOM 701 C C . ASP A 1 96 ? 0.181 0.826 -9.985 1.00 79.38 96 ASP A C 1
ATOM 703 O O . ASP A 1 96 ? 0.560 -0.185 -10.574 1.00 79.38 96 ASP A O 1
ATOM 707 N N . HIS A 1 97 ? 1.013 1.641 -9.333 1.00 81.19 97 HIS A N 1
ATOM 708 C CA . HIS A 1 97 ? 2.445 1.433 -9.324 1.00 81.19 97 HIS A CA 1
ATOM 709 C C . HIS A 1 97 ? 2.858 0.203 -8.523 1.00 81.19 97 HIS A C 1
ATOM 711 O O . HIS A 1 97 ? 3.662 -0.599 -8.989 1.00 81.19 97 HIS A O 1
ATOM 717 N N . VAL A 1 98 ? 2.261 0.042 -7.346 1.00 83.31 98 VAL A N 1
ATOM 718 C CA . VAL A 1 98 ? 2.506 -1.105 -6.470 1.00 83.31 98 VAL A CA 1
ATOM 719 C C . VAL A 1 98 ? 1.957 -2.402 -7.074 1.00 83.31 98 VAL A C 1
ATOM 721 O O . VAL A 1 98 ? 2.607 -3.437 -6.972 1.00 83.31 98 VAL A O 1
ATOM 724 N N . GLU A 1 99 ? 0.780 -2.368 -7.705 1.00 82.38 99 GLU A N 1
ATOM 725 C CA . GLU A 1 99 ? 0.114 -3.580 -8.203 1.00 82.38 99 GLU A CA 1
ATOM 726 C C . GLU A 1 99 ? 0.620 -4.034 -9.580 1.00 82.38 99 GLU A C 1
ATOM 728 O O . GLU A 1 99 ? 0.717 -5.236 -9.823 1.00 82.38 99 GLU A O 1
ATOM 733 N N . ASN A 1 100 ? 0.914 -3.100 -10.494 1.00 80.38 100 ASN A N 1
ATOM 734 C CA . ASN A 1 100 ? 1.088 -3.425 -11.915 1.00 80.38 100 ASN A CA 1
ATOM 735 C C . ASN A 1 100 ? 2.483 -3.130 -12.470 1.00 80.38 100 ASN A C 1
ATOM 737 O O . ASN A 1 100 ? 2.810 -3.610 -13.558 1.00 80.38 100 ASN A O 1
ATOM 741 N N . CYS A 1 101 ? 3.308 -2.332 -11.789 1.00 83.81 101 CYS A N 1
ATOM 742 C CA . CYS A 1 101 ? 4.622 -1.995 -12.324 1.00 83.81 101 CYS A CA 1
ATOM 743 C C . CYS A 1 101 ? 5.668 -3.020 -11.900 1.00 83.81 101 CYS A C 1
ATOM 745 O O . CYS A 1 101 ? 5.797 -3.383 -10.735 1.00 83.81 101 CYS A O 1
ATOM 747 N N . ILE A 1 102 ? 6.471 -3.442 -12.871 1.00 86.88 102 ILE A N 1
ATOM 748 C CA . ILE A 1 102 ? 7.572 -4.377 -12.658 1.00 86.88 102 ILE A CA 1
ATOM 749 C C . ILE A 1 102 ? 8.916 -3.677 -12.814 1.00 86.88 102 ILE A C 1
ATOM 751 O O . ILE A 1 102 ? 9.067 -2.732 -13.595 1.00 86.88 102 IL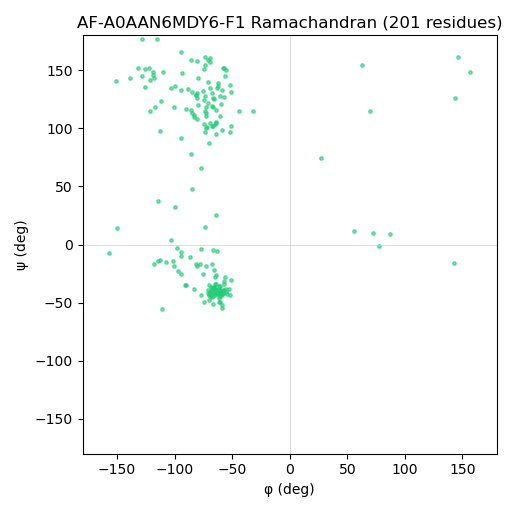E A O 1
ATOM 755 N N . THR A 1 103 ? 9.908 -4.148 -12.063 1.00 88.88 103 THR A N 1
ATOM 756 C CA . THR A 1 103 ? 11.273 -3.631 -12.141 1.00 88.88 103 THR A CA 1
ATOM 757 C C . THR A 1 103 ? 12.017 -4.248 -13.325 1.00 88.88 103 THR A C 1
ATOM 759 O O . THR A 1 103 ? 12.095 -5.469 -13.465 1.00 88.88 103 THR A O 1
ATOM 762 N N . VAL A 1 104 ? 12.630 -3.415 -14.166 1.00 89.25 104 VAL A N 1
ATOM 763 C CA . VAL A 1 104 ? 13.453 -3.860 -15.297 1.00 89.25 104 VAL A CA 1
ATOM 764 C C . VAL A 1 104 ? 14.799 -3.147 -15.363 1.00 89.25 104 VAL A C 1
ATOM 766 O O . VAL A 1 104 ? 14.960 -2.008 -14.917 1.00 89.25 104 VAL A O 1
ATOM 769 N N . CYS A 1 105 ? 15.793 -3.838 -15.927 1.00 88.94 105 CYS A N 1
ATOM 770 C CA . CYS A 1 105 ? 17.103 -3.260 -16.188 1.00 88.94 105 CYS A CA 1
ATOM 771 C C . CYS A 1 105 ? 17.014 -2.218 -17.310 1.00 88.94 105 CYS A C 1
ATOM 773 O O . CYS A 1 105 ? 16.123 -2.276 -18.160 1.00 88.94 105 CYS A O 1
ATOM 775 N N . SER A 1 106 ? 17.974 -1.293 -17.350 1.00 86.75 106 SER A N 1
ATOM 776 C CA . SER A 1 106 ? 18.028 -0.266 -18.399 1.00 86.75 106 SER A CA 1
ATOM 777 C C . SER A 1 106 ? 18.031 -0.866 -19.807 1.00 86.75 106 SER A C 1
ATOM 779 O O . SER A 1 106 ? 17.309 -0.387 -20.674 1.00 86.75 106 SER A O 1
ATOM 781 N N . THR A 1 107 ? 18.768 -1.956 -20.033 1.00 86.06 107 THR A N 1
ATOM 782 C CA . THR A 1 107 ? 18.813 -2.630 -21.339 1.00 86.06 107 THR A CA 1
ATOM 783 C C . THR A 1 107 ? 17.435 -3.128 -21.773 1.00 86.06 107 THR A C 1
ATOM 785 O O . THR A 1 107 ? 17.002 -2.825 -22.882 1.00 86.06 107 THR A O 1
ATOM 788 N N . CYS A 1 108 ? 16.722 -3.843 -20.897 1.00 85.25 108 CYS A N 1
ATOM 789 C CA . CYS A 1 108 ? 15.386 -4.361 -21.194 1.00 85.25 108 CYS A CA 1
ATOM 790 C C . CYS A 1 108 ? 14.369 -3.231 -21.344 1.00 85.25 108 CYS A C 1
ATOM 792 O O . CYS A 1 108 ? 13.519 -3.290 -22.227 1.00 85.25 108 CYS A O 1
ATOM 794 N N . TYR A 1 109 ? 14.485 -2.179 -20.532 1.00 85.56 109 TYR A N 1
ATOM 795 C CA . TYR A 1 109 ? 13.647 -0.997 -20.665 1.00 85.56 109 TYR A CA 1
ATOM 796 C C . TYR A 1 109 ? 13.790 -0.362 -22.049 1.00 85.56 109 TYR A C 1
ATOM 798 O O . TYR A 1 109 ? 12.808 -0.222 -22.770 1.00 85.56 109 TYR A O 1
ATOM 806 N N . TYR A 1 110 ? 15.010 -0.030 -22.473 1.00 81.44 110 TYR A N 1
ATOM 807 C CA . TYR A 1 110 ? 15.204 0.594 -23.780 1.00 81.44 110 TYR A CA 1
ATOM 808 C C . TYR A 1 110 ? 14.844 -0.345 -24.935 1.00 81.44 110 TYR A C 1
ATOM 810 O O . TYR A 1 110 ? 14.261 0.107 -25.917 1.00 81.44 110 TYR A O 1
ATOM 818 N N . LEU A 1 111 ? 15.123 -1.645 -24.815 1.00 80.88 111 LEU A N 1
ATOM 819 C CA . LEU A 1 111 ? 14.800 -2.619 -25.856 1.00 80.88 111 LEU A CA 1
ATOM 820 C C . LEU A 1 111 ? 13.287 -2.797 -26.038 1.00 80.88 111 LEU A C 1
ATOM 822 O O . LEU A 1 111 ? 12.792 -2.698 -27.155 1.00 80.88 111 LEU A O 1
ATOM 826 N N . HIS A 1 112 ? 12.552 -3.041 -24.952 1.00 77.31 112 HIS A N 1
ATOM 827 C CA . HIS A 1 112 ? 11.133 -3.394 -25.027 1.00 77.31 112 HIS A CA 1
ATOM 828 C C . HIS A 1 112 ? 10.208 -2.183 -24.951 1.00 77.31 112 HIS A C 1
ATOM 830 O O . HIS A 1 112 ? 9.174 -2.156 -25.609 1.00 77.31 112 HIS A O 1
ATOM 836 N N . CYS A 1 113 ? 10.577 -1.167 -24.173 1.00 74.00 113 CYS A N 1
ATOM 837 C CA . CYS A 1 113 ? 9.736 0.005 -23.967 1.00 74.00 113 CYS A CA 1
ATOM 838 C C . CYS A 1 113 ? 10.075 1.155 -24.921 1.00 74.00 113 CYS A C 1
ATOM 840 O O . CYS A 1 113 ? 9.194 1.966 -25.196 1.00 74.00 113 CYS A O 1
ATOM 842 N N . CYS A 1 114 ? 11.305 1.236 -25.444 1.00 72.19 114 CYS A N 1
ATOM 843 C CA . CYS A 1 114 ? 11.722 2.296 -26.375 1.00 72.19 114 CYS A CA 1
ATOM 844 C C . CYS A 1 114 ? 12.020 1.794 -27.800 1.00 72.19 114 CYS A C 1
ATOM 846 O O . CYS A 1 114 ? 12.094 2.605 -28.722 1.00 72.19 114 CYS A O 1
ATOM 848 N N . GLY A 1 115 ? 12.149 0.478 -28.006 1.00 60.09 115 GLY A N 1
ATOM 849 C CA . GLY A 1 115 ? 12.499 -0.131 -29.295 1.00 60.09 115 GLY A CA 1
ATOM 850 C C . GLY A 1 115 ? 11.366 -0.208 -30.324 1.00 60.09 115 GLY A C 1
ATOM 851 O O . GLY A 1 115 ? 11.610 -0.593 -31.462 1.00 60.09 115 GLY A O 1
ATOM 852 N N . SER A 1 116 ? 10.139 0.195 -29.986 1.00 50.78 116 SER A N 1
ATOM 853 C CA . SER A 1 116 ? 8.952 0.032 -30.847 1.00 50.78 116 SER A CA 1
ATOM 854 C C . SER A 1 116 ? 8.885 0.976 -32.063 1.00 50.78 116 SER A C 1
ATOM 856 O O . SER A 1 116 ? 7.828 1.112 -32.672 1.00 50.78 116 SER A O 1
ATOM 858 N N . SER A 1 117 ? 9.993 1.626 -32.438 1.00 46.91 117 SER A N 1
ATOM 859 C CA . SER A 1 117 ? 10.059 2.594 -33.546 1.00 46.91 117 SER A CA 1
ATOM 860 C C . SER A 1 117 ? 10.944 2.128 -34.715 1.00 46.91 117 SER A C 1
ATOM 862 O O . SER A 1 117 ? 11.641 2.946 -35.308 1.00 46.91 117 SER A O 1
ATOM 864 N N . GLY A 1 118 ? 10.953 0.836 -35.065 1.00 41.81 118 GLY A N 1
ATOM 865 C CA . GLY A 1 118 ? 11.460 0.385 -36.372 1.00 41.81 118 GLY A CA 1
ATOM 866 C C . GLY A 1 118 ? 12.170 -0.980 -36.412 1.00 41.81 118 GLY A C 1
ATOM 867 O O . GLY A 1 118 ? 12.623 -1.480 -35.385 1.00 41.81 118 GLY A O 1
ATOM 868 N N . PRO A 1 119 ? 12.298 -1.593 -37.608 1.00 40.62 119 PRO A N 1
ATOM 869 C CA . PRO A 1 119 ? 12.805 -2.953 -37.808 1.00 40.62 119 PRO A CA 1
ATOM 870 C C . PRO A 1 119 ? 14.342 -3.030 -37.883 1.00 40.62 119 PRO A C 1
ATOM 872 O O . PRO A 1 119 ? 14.887 -3.668 -38.783 1.00 40.62 119 PRO A O 1
ATOM 875 N N . GLN A 1 120 ? 15.071 -2.400 -36.958 1.00 44.22 120 GLN A N 1
ATOM 876 C CA . GLN A 1 120 ? 16.495 -2.699 -36.772 1.00 44.22 120 GLN A CA 1
ATOM 877 C C . GLN A 1 120 ? 16.965 -2.469 -35.329 1.00 44.22 120 GLN A C 1
ATOM 879 O O . GLN A 1 120 ? 16.633 -1.442 -34.738 1.00 44.22 120 GLN A O 1
ATOM 884 N N . PRO A 1 121 ? 17.840 -3.345 -34.796 1.00 41.69 121 PRO A N 1
ATOM 885 C CA . PRO A 1 121 ? 18.566 -3.104 -33.559 1.00 41.69 121 PRO A CA 1
ATOM 886 C C . PRO A 1 121 ? 19.715 -2.124 -33.841 1.00 41.69 121 PRO A C 1
ATOM 888 O O . PRO A 1 121 ? 20.892 -2.484 -33.806 1.00 41.69 121 PRO A O 1
ATOM 891 N N . GLN A 1 122 ? 19.397 -0.877 -34.190 1.00 47.19 122 GLN A N 1
ATOM 892 C CA . GLN A 1 122 ? 20.413 0.168 -34.184 1.00 47.19 122 GLN A CA 1
ATOM 893 C C . GLN A 1 122 ? 20.715 0.516 -32.731 1.00 47.19 122 GLN A C 1
ATOM 895 O O . GLN A 1 122 ? 19.803 0.746 -31.940 1.00 47.19 122 GLN A O 1
ATOM 900 N N . LYS A 1 123 ? 22.011 0.487 -32.390 1.00 46.06 123 LYS A N 1
ATOM 901 C CA . LYS A 1 123 ? 22.576 0.865 -31.089 1.00 46.06 123 LYS A CA 1
ATOM 902 C C . LYS A 1 123 ? 21.733 1.971 -30.460 1.00 46.06 123 LYS A C 1
ATOM 904 O O . LYS A 1 123 ? 21.687 3.064 -31.019 1.00 46.06 123 LYS A O 1
ATOM 909 N N . VAL A 1 124 ? 21.089 1.669 -29.331 1.00 47.38 124 VAL A N 1
ATOM 910 C CA . VAL A 1 124 ? 20.350 2.642 -28.519 1.00 47.38 124 VAL A CA 1
ATOM 911 C C . VAL A 1 124 ? 21.291 3.820 -28.278 1.00 47.38 124 VAL A C 1
ATOM 913 O O . VAL A 1 124 ? 22.239 3.712 -27.501 1.00 47.38 124 VAL A O 1
ATOM 916 N N . GLN A 1 125 ? 21.100 4.912 -29.018 1.00 47.41 125 GLN A N 1
ATOM 917 C CA . GLN A 1 125 ? 21.877 6.120 -28.804 1.00 47.41 125 GLN A CA 1
ATOM 918 C C . GLN A 1 125 ? 21.365 6.720 -27.501 1.00 47.41 125 GLN A C 1
ATOM 920 O O . GLN A 1 125 ? 20.206 7.129 -27.404 1.00 47.41 125 GLN A O 1
ATOM 925 N N . THR A 1 126 ? 22.224 6.732 -26.487 1.00 44.59 126 THR A N 1
ATOM 926 C CA . THR A 1 126 ? 22.048 7.486 -25.247 1.00 44.59 126 THR A CA 1
ATOM 927 C C . THR A 1 126 ? 21.747 8.942 -25.617 1.00 44.59 126 THR A C 1
ATOM 929 O O . THR A 1 126 ? 22.653 9.694 -25.958 1.00 44.59 126 THR A O 1
ATOM 932 N N . GLY A 1 127 ? 20.465 9.323 -25.643 1.00 47.06 127 GLY A N 1
ATOM 933 C CA . GLY A 1 127 ? 20.025 10.655 -26.079 1.00 47.06 127 GLY A CA 1
ATOM 934 C C . GLY A 1 127 ? 18.712 10.704 -26.867 1.00 47.06 127 GLY A C 1
ATOM 935 O O . GLY A 1 127 ? 18.122 11.778 -26.967 1.00 47.06 127 GLY A O 1
ATOM 936 N N . GLN A 1 128 ? 18.201 9.583 -27.392 1.00 50.25 128 GLN A N 1
ATOM 937 C CA . GLN A 1 128 ? 16.836 9.567 -27.933 1.00 50.25 128 GLN A CA 1
ATOM 938 C C . GLN A 1 128 ? 15.815 9.626 -26.791 1.00 50.25 128 GLN A C 1
ATOM 940 O O . GLN A 1 128 ? 15.755 8.738 -25.940 1.00 50.25 128 GLN A O 1
ATOM 945 N N . ALA A 1 129 ? 15.008 10.690 -26.774 1.00 51.16 129 ALA A N 1
ATOM 946 C CA . ALA A 1 129 ? 13.919 10.852 -25.823 1.00 51.16 129 ALA A CA 1
ATOM 947 C C . ALA A 1 129 ? 12.875 9.756 -26.059 1.00 51.16 129 ALA A C 1
ATOM 949 O O . ALA A 1 129 ? 12.107 9.799 -27.024 1.00 51.16 129 ALA A O 1
ATOM 950 N N . CYS A 1 130 ? 12.861 8.764 -25.176 1.00 57.03 130 CYS A N 1
ATOM 951 C CA . CYS A 1 130 ? 11.840 7.738 -25.193 1.00 57.03 130 CYS A CA 1
ATOM 952 C C . CYS A 1 130 ? 10.481 8.384 -24.896 1.00 57.03 130 CYS A C 1
ATOM 954 O O . CYS A 1 130 ? 10.276 8.966 -23.831 1.00 57.03 130 CYS A O 1
ATOM 956 N N . ARG A 1 131 ? 9.565 8.352 -25.872 1.00 55.03 131 ARG A N 1
ATOM 957 C CA . ARG A 1 131 ? 8.232 8.951 -25.741 1.00 55.03 131 ARG A CA 1
ATOM 958 C C . ARG A 1 131 ? 7.281 7.965 -25.078 1.00 55.03 131 ARG A C 1
ATOM 960 O O . ARG A 1 131 ? 6.443 7.354 -25.735 1.00 55.03 131 ARG A O 1
ATOM 967 N N . HIS A 1 132 ? 7.386 7.842 -23.763 1.00 59.66 132 HIS A N 1
ATOM 968 C CA . HIS A 1 132 ? 6.300 7.278 -22.972 1.00 59.66 132 HIS A CA 1
ATOM 969 C C . HIS A 1 132 ? 5.313 8.388 -22.659 1.00 59.66 132 HIS A C 1
ATOM 971 O O . HIS A 1 132 ? 5.634 9.345 -21.959 1.00 59.66 132 HIS A O 1
ATOM 977 N N . GLY A 1 133 ? 4.113 8.286 -23.227 1.00 50.16 133 GLY A N 1
ATOM 978 C CA . GLY A 1 133 ? 3.014 9.133 -22.793 1.00 50.16 133 GLY A CA 1
ATOM 979 C C . GLY A 1 133 ? 2.743 8.846 -21.322 1.00 50.16 133 GLY A C 1
ATOM 980 O O . GLY A 1 133 ? 2.552 7.686 -20.953 1.00 50.16 133 GLY A O 1
ATOM 981 N N . LEU A 1 134 ? 2.716 9.893 -20.497 1.00 53.78 134 LEU A N 1
ATOM 982 C CA . LEU A 1 134 ? 2.063 9.825 -19.197 1.00 53.78 134 LEU A CA 1
ATOM 983 C C . LEU A 1 134 ? 0.607 9.460 -19.481 1.00 53.78 134 LEU A C 1
ATOM 985 O O . LEU A 1 134 ? -0.183 10.308 -19.895 1.00 53.78 134 LEU A O 1
ATOM 989 N N . LYS A 1 135 ? 0.256 8.179 -19.354 1.00 55.12 135 LYS A N 1
ATOM 990 C CA . LYS A 1 135 ? -1.149 7.795 -19.354 1.00 55.12 135 LYS A CA 1
ATOM 991 C C . LYS A 1 135 ? -1.708 8.328 -18.046 1.00 55.12 135 LYS A C 1
ATOM 993 O O . LYS A 1 135 ? -1.424 7.779 -16.987 1.00 55.12 135 LYS A O 1
ATOM 998 N N . THR A 1 136 ? -2.468 9.414 -18.120 1.00 55.09 136 THR A N 1
ATOM 999 C CA . THR A 1 136 ? -3.335 9.826 -17.020 1.00 55.09 136 THR A CA 1
ATOM 1000 C C . THR A 1 136 ? -4.373 8.724 -16.864 1.00 55.09 136 THR A C 1
ATOM 1002 O O . THR A 1 136 ? -5.334 8.652 -17.630 1.00 55.09 136 THR A O 1
ATOM 1005 N N . LYS A 1 137 ? -4.118 7.782 -15.958 1.00 63.56 137 LYS A N 1
ATOM 1006 C CA . LYS A 1 137 ? -5.101 6.767 -15.605 1.00 63.56 137 LYS A CA 1
ATOM 1007 C C . LYS A 1 137 ? -6.147 7.457 -14.741 1.00 63.56 137 LYS A C 1
ATOM 1009 O O . LYS A 1 137 ? -5.802 8.086 -13.745 1.00 63.56 137 LYS A O 1
ATOM 1014 N N . GLU A 1 138 ? -7.410 7.371 -15.139 1.00 65.50 138 GLU A N 1
ATOM 1015 C CA . GLU A 1 138 ? -8.496 7.762 -14.249 1.00 65.50 138 GLU A CA 1
ATOM 1016 C C . GLU A 1 138 ? -8.514 6.774 -13.080 1.00 65.50 138 GLU A C 1
ATOM 1018 O O . GLU A 1 138 ? -8.655 5.561 -13.271 1.00 65.50 138 GLU A O 1
ATOM 1023 N N . PHE A 1 139 ? -8.294 7.282 -11.869 1.00 70.75 139 PHE A N 1
ATOM 1024 C CA . PHE A 1 139 ? -8.342 6.464 -10.666 1.00 70.75 139 PHE A CA 1
ATOM 1025 C C . PHE A 1 139 ? -9.800 6.125 -10.367 1.00 70.75 139 PHE A C 1
ATOM 1027 O O . PHE A 1 139 ? -10.611 6.992 -10.038 1.00 70.75 139 PHE A O 1
ATOM 1034 N N . GLY A 1 140 ? -10.144 4.849 -10.537 1.00 80.56 140 GLY A N 1
ATOM 1035 C CA . GLY A 1 140 ? -11.483 4.348 -10.268 1.00 80.56 140 GLY A CA 1
ATOM 1036 C C . GLY A 1 140 ? -11.804 4.352 -8.775 1.00 80.56 140 GLY A C 1
ATOM 1037 O O . GLY A 1 140 ? -10.921 4.362 -7.919 1.00 80.56 140 GLY A O 1
ATOM 1038 N N . THR A 1 141 ? -13.095 4.303 -8.460 1.00 88.38 141 THR A N 1
ATOM 1039 C CA . THR A 1 141 ? -13.569 3.970 -7.112 1.00 88.38 141 THR A CA 1
ATOM 1040 C C . THR A 1 141 ? -13.868 2.477 -7.061 1.00 88.38 141 THR A C 1
ATOM 1042 O O . THR A 1 141 ? -14.509 1.949 -7.969 1.00 88.38 141 THR A O 1
ATOM 1045 N N . ARG A 1 142 ? -13.404 1.783 -6.017 1.00 89.50 142 ARG A N 1
ATOM 1046 C CA . ARG A 1 142 ? -13.681 0.352 -5.813 1.00 89.50 142 ARG A CA 1
ATOM 1047 C C . ARG A 1 142 ? -14.275 0.110 -4.433 1.00 89.50 142 ARG A C 1
ATOM 1049 O O . ARG A 1 142 ? -13.981 0.830 -3.479 1.00 89.50 142 ARG A O 1
ATOM 1056 N N . ALA A 1 143 ? -15.088 -0.936 -4.324 1.00 93.06 143 ALA A N 1
ATOM 1057 C CA . ALA A 1 143 ? -15.552 -1.431 -3.038 1.00 93.06 143 ALA A CA 1
ATOM 1058 C C . ALA A 1 143 ? -14.375 -2.094 -2.301 1.00 93.06 143 ALA A C 1
ATOM 1060 O O . ALA A 1 143 ? -13.746 -3.016 -2.822 1.00 93.06 143 ALA A O 1
ATOM 1061 N N . ARG A 1 144 ? -14.051 -1.598 -1.104 1.00 93.62 144 ARG A N 1
ATOM 1062 C CA . ARG A 1 144 ? -12.930 -2.063 -0.279 1.00 93.62 144 ARG A CA 1
ATOM 1063 C C . ARG A 1 144 ? -13.425 -2.548 1.080 1.00 93.62 144 ARG A C 1
ATOM 1065 O O . ARG A 1 144 ? -14.303 -1.936 1.687 1.00 93.62 144 ARG A O 1
ATOM 1072 N N . GLU A 1 145 ? -12.814 -3.625 1.560 1.00 94.00 145 GLU A N 1
ATOM 1073 C CA . GLU A 1 145 ? -13.044 -4.179 2.893 1.00 94.00 145 GLU A CA 1
ATOM 1074 C C . GLU A 1 145 ? -12.264 -3.377 3.943 1.00 94.00 145 GLU A C 1
ATOM 1076 O O . GLU A 1 145 ? -11.035 -3.271 3.890 1.00 94.00 145 GLU A O 1
ATOM 1081 N N . LEU A 1 146 ? -12.974 -2.797 4.911 1.00 93.44 146 LEU A N 1
ATOM 1082 C CA . LEU A 1 146 ? -12.396 -2.008 5.995 1.00 93.44 146 LEU A CA 1
ATOM 1083 C C . LEU A 1 146 ? -12.695 -2.618 7.364 1.00 93.44 146 LEU A C 1
ATOM 1085 O O . LEU A 1 146 ? -13.770 -3.166 7.602 1.00 93.44 146 LEU A O 1
ATOM 1089 N N . CYS A 1 147 ? -11.768 -2.431 8.304 1.00 90.19 147 CYS A N 1
ATOM 1090 C CA . CYS A 1 147 ? -12.040 -2.655 9.720 1.00 90.19 147 CYS A CA 1
ATOM 1091 C C . CYS A 1 147 ? -12.911 -1.534 10.305 1.00 90.19 147 CYS A C 1
ATOM 1093 O O . CYS A 1 147 ? -12.942 -0.417 9.784 1.00 90.19 147 CYS A O 1
ATOM 1095 N N . SER A 1 148 ? -13.534 -1.805 11.452 1.00 87.00 148 SER A N 1
ATOM 1096 C CA . SER A 1 148 ? -14.385 -0.858 12.190 1.00 87.00 148 SER A CA 1
ATOM 1097 C C . SER A 1 148 ? -13.706 0.469 12.554 1.00 87.00 148 SER A C 1
ATOM 1099 O O . SER A 1 148 ? -14.377 1.486 12.704 1.00 87.00 148 SER A O 1
ATOM 1101 N N . LEU A 1 149 ? -12.380 0.478 12.718 1.00 88.19 149 LEU A N 1
ATOM 1102 C CA . LEU A 1 149 ? -11.617 1.702 12.978 1.00 88.19 149 LEU A CA 1
ATOM 1103 C C . LEU A 1 149 ? -11.433 2.520 11.700 1.00 88.19 149 LEU A C 1
ATOM 1105 O O . LEU A 1 149 ? -11.590 3.736 11.721 1.00 88.19 149 LEU A O 1
ATOM 1109 N N . CYS A 1 150 ? -11.115 1.858 10.586 1.00 91.94 150 CYS A N 1
ATOM 1110 C CA . CYS A 1 150 ? -10.965 2.517 9.295 1.00 91.94 150 CYS A CA 1
ATOM 1111 C C . CYS A 1 150 ? -12.304 3.025 8.764 1.00 91.94 150 CYS A C 1
ATOM 1113 O O . CYS A 1 150 ? -12.333 4.114 8.212 1.00 91.94 150 CYS A O 1
ATOM 1115 N N . SER A 1 151 ? -13.409 2.305 8.972 1.00 92.75 151 SER A N 1
ATOM 1116 C CA . SER A 1 151 ? -14.729 2.735 8.493 1.00 92.75 151 SER A CA 1
ATOM 1117 C C . SER A 1 151 ? -15.270 3.992 9.185 1.00 92.75 151 SER A C 1
ATOM 1119 O O . SER A 1 151 ? -16.177 4.626 8.658 1.00 92.75 151 SER A O 1
ATOM 1121 N N . ARG A 1 152 ? -14.707 4.381 10.337 1.00 92.56 152 ARG A N 1
ATOM 1122 C CA . ARG A 1 152 ? -15.037 5.632 11.045 1.00 92.56 152 ARG A CA 1
ATOM 1123 C C . ARG A 1 152 ? -14.234 6.844 10.568 1.00 92.56 152 ARG A C 1
ATOM 1125 O O . ARG A 1 152 ? -14.531 7.956 10.991 1.00 92.56 152 ARG A O 1
ATOM 1132 N N . ARG A 1 153 ? -13.195 6.628 9.761 1.00 93.62 153 ARG A N 1
ATOM 1133 C CA . ARG A 1 153 ? -12.344 7.689 9.210 1.00 93.62 153 ARG A CA 1
ATOM 1134 C C . ARG A 1 153 ? -12.954 8.242 7.931 1.00 93.62 153 ARG A C 1
ATOM 1136 O O . ARG A 1 153 ? -13.743 7.559 7.275 1.00 93.62 153 ARG A O 1
ATOM 1143 N N . THR A 1 154 ? -12.570 9.458 7.554 1.00 94.62 154 THR A N 1
ATOM 1144 C CA . THR A 1 154 ? -12.981 9.989 6.247 1.00 94.62 154 THR A CA 1
ATOM 1145 C C . THR A 1 154 ? -12.250 9.253 5.122 1.00 94.62 154 THR A C 1
ATOM 1147 O O . THR A 1 154 ? -11.197 8.641 5.333 1.00 94.62 154 THR A O 1
ATOM 1150 N N . LYS A 1 155 ? -12.794 9.295 3.901 1.00 93.75 155 LYS A N 1
ATOM 1151 C CA . LYS A 1 155 ? -12.159 8.639 2.747 1.00 93.75 155 LYS A CA 1
ATOM 1152 C C . LYS A 1 155 ? -10.767 9.220 2.493 1.00 93.75 155 LYS A C 1
ATOM 1154 O O . LYS A 1 155 ? -9.829 8.470 2.251 1.00 93.75 155 LYS A O 1
ATOM 1159 N N . GLU A 1 156 ? -10.621 10.532 2.643 1.00 93.12 156 GLU A N 1
ATOM 1160 C CA . GLU A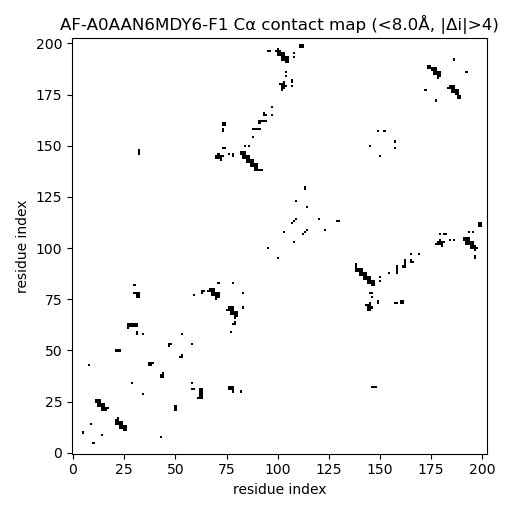 1 156 ? -9.370 11.275 2.482 1.00 93.12 156 GLU A CA 1
ATOM 1161 C C . GLU A 1 156 ? -8.317 10.810 3.494 1.00 93.12 156 GLU A C 1
ATOM 1163 O O . GLU A 1 156 ? -7.165 10.572 3.141 1.00 93.12 156 GLU A O 1
ATOM 1168 N N . GLU A 1 157 ? -8.708 10.600 4.751 1.00 93.88 157 GLU A N 1
ATOM 1169 C CA . GLU A 1 157 ? -7.809 10.094 5.788 1.00 93.88 157 GLU A CA 1
ATOM 1170 C C . GLU A 1 157 ? -7.324 8.664 5.514 1.00 93.88 157 GLU A C 1
ATOM 1172 O O . GLU A 1 157 ? -6.167 8.327 5.801 1.00 93.88 157 GLU A O 1
ATOM 1177 N N . ILE A 1 158 ? -8.204 7.807 4.987 1.00 93.44 158 ILE A N 1
ATOM 1178 C CA . ILE A 1 158 ? -7.853 6.437 4.596 1.00 93.44 158 ILE A CA 1
ATOM 1179 C C . ILE A 1 158 ? -6.898 6.475 3.400 1.00 93.44 158 ILE A C 1
ATOM 1181 O O . ILE A 1 158 ? -5.873 5.792 3.434 1.00 93.44 158 ILE A O 1
ATOM 1185 N N . LEU A 1 159 ? -7.193 7.302 2.393 1.00 92.25 159 LEU A N 1
ATOM 1186 C CA . LEU A 1 159 ? -6.365 7.490 1.201 1.00 92.25 159 LEU A CA 1
ATOM 1187 C C . LEU A 1 159 ? -4.961 7.970 1.556 1.00 92.25 159 LEU A C 1
ATOM 1189 O O . LEU A 1 159 ? -3.991 7.315 1.191 1.00 92.25 159 LEU A O 1
ATOM 1193 N N . LEU A 1 160 ? -4.842 9.044 2.340 1.00 91.75 160 LEU A N 1
ATOM 1194 C CA . LEU A 1 160 ? -3.549 9.570 2.786 1.00 91.75 160 LEU A CA 1
ATOM 1195 C C . LEU A 1 160 ? -2.755 8.515 3.564 1.00 91.75 160 LEU A C 1
ATOM 1197 O O . LEU A 1 160 ? -1.555 8.337 3.354 1.00 91.75 160 LEU A O 1
ATOM 1201 N N . SER A 1 161 ? -3.431 7.770 4.444 1.00 90.94 161 SER A N 1
ATOM 1202 C CA . SER A 1 161 ? -2.795 6.693 5.200 1.00 90.94 161 SER A CA 1
ATOM 1203 C C . SER A 1 161 ? -2.319 5.547 4.306 1.00 90.94 161 SER A C 1
ATOM 1205 O O . SER A 1 161 ? -1.291 4.942 4.613 1.00 90.94 161 SER A O 1
ATOM 1207 N N . ARG A 1 162 ? -3.068 5.208 3.254 1.00 91.94 162 ARG A N 1
ATOM 1208 C CA . ARG A 1 162 ? -2.732 4.137 2.313 1.00 91.94 162 ARG A CA 1
ATOM 1209 C C . ARG A 1 162 ? -1.600 4.563 1.383 1.00 91.94 162 ARG A C 1
ATOM 1211 O O . ARG A 1 162 ? -0.598 3.861 1.310 1.00 91.94 162 ARG A O 1
ATOM 1218 N N . GLN A 1 163 ? -1.709 5.740 0.775 1.00 91.12 163 GLN A N 1
ATOM 1219 C CA . GLN A 1 163 ? -0.685 6.321 -0.090 1.00 91.12 163 GLN A CA 1
ATOM 1220 C C . GLN A 1 163 ? 0.649 6.478 0.646 1.00 91.12 163 GLN A C 1
ATOM 1222 O O . GLN A 1 163 ? 1.702 6.180 0.090 1.00 91.12 163 GLN A O 1
ATOM 1227 N N . GLY A 1 164 ? 0.625 6.874 1.924 1.00 90.81 164 GLY A N 1
ATOM 1228 C CA . GLY A 1 164 ? 1.832 6.938 2.749 1.00 90.81 164 GLY A CA 1
ATOM 1229 C C . GLY A 1 164 ? 2.520 5.579 2.926 1.00 90.81 164 GLY A C 1
ATOM 1230 O O . GLY A 1 164 ? 3.747 5.506 2.881 1.00 90.81 164 GLY A O 1
ATOM 1231 N N . LYS A 1 165 ? 1.747 4.495 3.080 1.00 90.38 165 LYS A N 1
ATOM 1232 C CA . LYS A 1 165 ? 2.288 3.128 3.176 1.00 90.38 165 LYS A CA 1
ATOM 1233 C C . LYS A 1 165 ? 2.846 2.642 1.850 1.00 90.38 165 LYS A C 1
ATOM 1235 O O . LYS A 1 165 ? 3.972 2.166 1.826 1.00 90.38 165 LYS A O 1
ATOM 1240 N N . GLU A 1 166 ? 2.092 2.818 0.773 1.00 90.69 166 GLU A N 1
ATOM 1241 C CA . GLU A 1 166 ? 2.526 2.446 -0.575 1.00 90.69 166 GLU A CA 1
ATOM 1242 C C . GLU A 1 166 ? 3.792 3.215 -0.963 1.00 90.69 166 GLU A C 1
ATOM 1244 O O . GLU A 1 166 ? 4.763 2.625 -1.411 1.00 90.69 166 GLU A O 1
ATOM 1249 N N . THR A 1 167 ? 3.866 4.513 -0.669 1.00 89.38 167 THR A N 1
ATOM 1250 C CA . THR A 1 167 ? 5.085 5.308 -0.895 1.00 89.38 167 THR A CA 1
ATOM 1251 C C . THR A 1 167 ? 6.278 4.777 -0.093 1.00 89.38 167 THR A C 1
ATOM 1253 O O . THR A 1 167 ? 7.402 4.761 -0.593 1.00 89.38 167 THR A O 1
ATOM 1256 N N . ALA A 1 168 ? 6.067 4.356 1.157 1.00 89.19 168 ALA A N 1
ATOM 1257 C CA . ALA A 1 168 ? 7.129 3.770 1.971 1.00 89.19 168 ALA A CA 1
ATOM 1258 C C . ALA A 1 168 ? 7.597 2.411 1.419 1.00 89.19 168 ALA A C 1
ATOM 1260 O O . ALA A 1 168 ? 8.800 2.163 1.370 1.00 89.19 168 ALA A O 1
ATOM 1261 N N . GLU A 1 169 ? 6.666 1.573 0.962 1.00 87.62 169 GLU A N 1
ATOM 1262 C CA . GLU A 1 169 ? 6.949 0.298 0.298 1.00 87.62 169 GLU A CA 1
ATOM 1263 C C . GLU A 1 169 ? 7.739 0.508 -0.997 1.00 87.62 169 GLU A C 1
ATOM 1265 O O . GLU A 1 169 ? 8.775 -0.120 -1.196 1.00 87.62 169 GLU A O 1
ATOM 1270 N N . LEU A 1 170 ? 7.334 1.469 -1.828 1.00 85.31 170 LEU A N 1
ATOM 1271 C CA . LEU A 1 170 ? 8.050 1.817 -3.054 1.00 85.31 170 LEU A CA 1
ATOM 1272 C C . LEU A 1 170 ? 9.483 2.271 -2.771 1.00 85.31 170 LEU A C 1
ATOM 1274 O O . LEU A 1 170 ? 10.413 1.773 -3.397 1.00 85.31 170 LEU A O 1
ATOM 1278 N N . ARG A 1 171 ? 9.698 3.123 -1.762 1.00 86.44 171 ARG A N 1
ATOM 1279 C CA . ARG A 1 171 ? 11.055 3.513 -1.330 1.00 86.44 171 ARG A CA 1
ATOM 1280 C C . ARG A 1 171 ? 11.880 2.319 -0.843 1.00 86.44 171 ARG A C 1
ATOM 1282 O O . ARG A 1 171 ? 13.094 2.262 -1.054 1.00 86.44 171 ARG A O 1
ATOM 1289 N N . GLN A 1 172 ? 11.244 1.358 -0.177 1.00 86.06 172 GLN A N 1
ATOM 1290 C CA . GLN A 1 172 ? 11.912 0.130 0.241 1.00 86.06 172 GLN A CA 1
ATOM 1291 C C . GLN A 1 172 ? 12.309 -0.716 -0.976 1.00 86.06 172 GLN A C 1
ATOM 1293 O O . GLN A 1 172 ? 13.448 -1.172 -1.057 1.00 86.06 172 GLN A O 1
ATOM 1298 N N . LEU A 1 173 ? 11.423 -0.868 -1.960 1.00 82.06 173 LEU A N 1
ATOM 1299 C CA . LEU A 1 173 ? 11.719 -1.580 -3.203 1.00 82.06 173 LEU A CA 1
ATOM 1300 C C . LEU A 1 173 ? 12.821 -0.881 -4.017 1.00 82.06 173 LEU A C 1
ATOM 1302 O O . LEU A 1 173 ? 13.714 -1.540 -4.547 1.00 82.06 173 LEU A O 1
ATOM 1306 N N . GLU A 1 174 ? 12.822 0.451 -4.055 1.00 82.38 174 GLU A N 1
ATOM 1307 C CA . GLU A 1 174 ? 13.853 1.280 -4.696 1.00 82.38 174 GLU A CA 1
ATOM 1308 C C . GLU A 1 174 ? 15.230 1.193 -4.032 1.00 82.38 174 GLU A C 1
ATOM 1310 O O . GLU A 1 174 ? 16.240 1.486 -4.676 1.00 82.38 174 GLU A O 1
ATOM 1315 N N . SER A 1 175 ? 15.304 0.790 -2.766 1.00 84.06 175 SER A N 1
ATOM 1316 C CA . SER A 1 175 ? 16.570 0.597 -2.046 1.00 84.06 175 SER A CA 1
ATOM 1317 C C . SER A 1 175 ? 16.988 -0.871 -1.962 1.00 84.06 175 SER A C 1
ATOM 1319 O O . SER A 1 175 ? 18.168 -1.159 -1.774 1.00 84.06 175 SER A O 1
ATOM 1321 N N . ALA A 1 176 ? 16.063 -1.808 -2.170 1.00 85.81 176 ALA A N 1
ATOM 1322 C CA . ALA A 1 176 ? 16.341 -3.236 -2.170 1.00 85.81 176 ALA A CA 1
ATOM 1323 C C . ALA A 1 176 ? 17.096 -3.685 -3.431 1.00 85.81 176 ALA A C 1
ATOM 1325 O O . ALA A 1 176 ? 16.980 -3.083 -4.500 1.00 85.81 176 ALA A O 1
ATOM 1326 N N . THR A 1 177 ? 17.840 -4.786 -3.325 1.00 90.19 177 THR A N 1
ATOM 1327 C CA . THR A 1 177 ? 18.295 -5.521 -4.516 1.00 90.19 177 THR A CA 1
ATOM 1328 C C . THR A 1 177 ? 17.08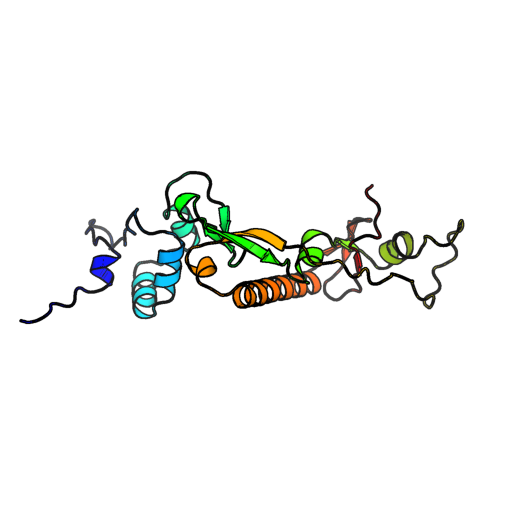0 -6.175 -5.167 1.00 90.19 177 THR A C 1
ATOM 1330 O O . THR A 1 177 ? 16.250 -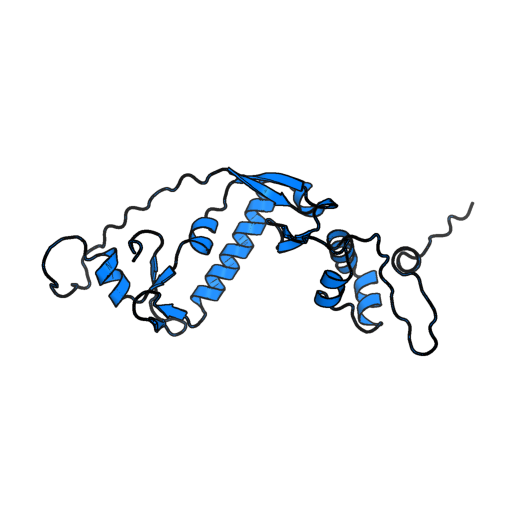6.754 -4.469 1.00 90.19 177 THR A O 1
ATOM 1333 N N . ALA A 1 178 ? 16.966 -6.065 -6.486 1.00 89.19 178 ALA A N 1
ATOM 1334 C CA . ALA A 1 178 ? 15.858 -6.622 -7.256 1.00 89.19 178 ALA A CA 1
ATOM 1335 C C . ALA A 1 178 ? 16.384 -7.469 -8.419 1.00 89.19 178 ALA A C 1
ATOM 1337 O O . ALA A 1 178 ? 17.588 -7.532 -8.659 1.00 89.19 178 ALA A O 1
ATOM 1338 N N . PHE A 1 179 ? 15.481 -8.096 -9.163 1.00 91.00 179 PHE A N 1
ATOM 1339 C CA . PHE A 1 179 ? 15.798 -8.768 -10.417 1.00 91.00 179 PHE A CA 1
ATOM 1340 C C . PHE A 1 179 ? 15.020 -8.109 -11.545 1.00 91.00 179 PHE A C 1
ATOM 1342 O O . PHE A 1 179 ? 13.903 -7.630 -11.351 1.00 91.00 179 PHE A O 1
ATOM 1349 N N . CYS A 1 180 ? 15.620 -8.057 -12.730 1.00 90.75 180 CYS A N 1
ATOM 1350 C CA . CYS A 1 180 ? 14.902 -7.620 -13.912 1.00 90.75 180 CYS A CA 1
ATOM 1351 C C . CYS A 1 180 ? 13.799 -8.631 -14.235 1.00 90.75 180 CYS A C 1
ATOM 1353 O O . CYS A 1 180 ? 14.095 -9.791 -14.485 1.00 90.75 180 CYS A O 1
ATOM 1355 N N . ALA A 1 181 ? 12.557 -8.177 -14.354 1.00 89.88 181 ALA A N 1
ATOM 1356 C CA . ALA A 1 181 ? 11.423 -9.038 -14.692 1.00 89.88 181 ALA A CA 1
ATOM 1357 C C . ALA A 1 181 ? 11.456 -9.632 -16.120 1.00 89.88 181 ALA A C 1
ATOM 1359 O O . ALA A 1 181 ? 10.580 -10.409 -16.472 1.00 89.88 181 ALA A O 1
ATOM 1360 N N . VAL A 1 182 ? 12.434 -9.253 -16.953 1.00 89.44 182 VAL A N 1
ATOM 1361 C CA . VAL A 1 182 ? 12.565 -9.711 -18.348 1.00 89.44 182 VAL A CA 1
ATOM 1362 C C . VAL A 1 182 ? 13.770 -10.630 -18.518 1.00 89.44 182 VAL A C 1
ATOM 1364 O O . VAL A 1 182 ? 13.632 -11.741 -19.008 1.00 89.44 182 VAL A O 1
ATOM 1367 N N . CYS A 1 183 ? 14.965 -10.170 -18.133 1.00 90.88 183 CYS A N 1
ATOM 1368 C CA . CYS A 1 183 ? 16.204 -10.935 -18.310 1.00 90.88 183 CYS A CA 1
ATOM 1369 C C . CYS A 1 183 ? 16.714 -11.591 -17.023 1.00 90.88 183 CYS A C 1
ATOM 1371 O O . CYS A 1 183 ? 17.833 -12.101 -17.016 1.00 90.88 183 CYS A O 1
ATOM 1373 N N . GLU A 1 184 ? 15.963 -11.476 -15.921 1.00 93.25 184 GLU A N 1
ATOM 1374 C CA . GLU A 1 184 ? 16.259 -12.056 -14.600 1.00 93.25 184 GLU A CA 1
ATOM 1375 C C . GLU A 1 184 ? 17.622 -11.659 -14.013 1.00 93.25 184 GLU A C 1
ATOM 1377 O O . GLU A 1 184 ? 18.077 -12.194 -13.007 1.00 93.25 184 GLU A O 1
ATOM 1382 N N . SER A 1 185 ? 18.293 -10.676 -14.614 1.00 92.00 185 SER A N 1
ATOM 1383 C CA . SER A 1 185 ? 19.583 -10.200 -14.134 1.00 92.00 185 SER A CA 1
ATOM 1384 C C . SER A 1 185 ? 19.405 -9.428 -12.834 1.00 92.00 185 SER A C 1
ATOM 1386 O O . SER A 1 185 ? 18.469 -8.636 -12.690 1.00 92.00 185 SER A O 1
ATOM 1388 N N . MET A 1 186 ? 20.329 -9.642 -11.899 1.00 92.50 186 MET A N 1
ATOM 1389 C CA . MET A 1 186 ? 20.342 -8.946 -10.618 1.00 92.50 186 MET A CA 1
ATOM 1390 C C . MET A 1 186 ? 20.538 -7.438 -10.819 1.00 92.50 186 MET A C 1
ATOM 1392 O O . MET A 1 186 ? 21.407 -7.002 -11.574 1.00 92.50 186 MET A O 1
ATOM 1396 N N . LEU A 1 187 ? 19.736 -6.655 -10.107 1.00 89.88 187 LEU A N 1
ATOM 1397 C CA . LEU A 1 187 ? 19.745 -5.199 -10.052 1.00 89.88 187 LEU A CA 1
ATOM 1398 C C . LEU A 1 187 ? 20.184 -4.782 -8.645 1.00 89.88 187 LEU A C 1
ATOM 1400 O O . LEU A 1 187 ? 19.362 -4.792 -7.722 1.00 89.88 187 LEU A O 1
ATOM 1404 N N . PRO A 1 188 ? 21.474 -4.454 -8.446 1.00 85.94 188 PRO A N 1
ATOM 1405 C CA . PRO A 1 188 ? 21.988 -4.049 -7.146 1.00 85.94 188 PRO A CA 1
ATOM 1406 C C . PRO A 1 188 ? 21.249 -2.831 -6.588 1.00 85.94 188 PRO A C 1
ATOM 1408 O O . PRO A 1 188 ? 20.785 -1.967 -7.342 1.00 85.94 188 PRO A O 1
ATOM 1411 N N . ALA A 1 189 ? 21.203 -2.728 -5.261 1.00 84.94 189 ALA A N 1
ATOM 1412 C CA . ALA A 1 189 ? 20.737 -1.527 -4.578 1.00 84.94 189 ALA A CA 1
ATOM 1413 C C . ALA A 1 189 ? 21.450 -0.271 -5.121 1.00 84.94 189 ALA A C 1
ATOM 1415 O O . ALA A 1 189 ? 22.672 -0.250 -5.261 1.00 84.94 189 ALA A O 1
ATOM 1416 N N . GLY A 1 190 ? 20.677 0.766 -5.457 1.00 74.62 190 GLY A N 1
ATOM 1417 C CA . GLY A 1 190 ? 21.196 2.022 -6.013 1.00 74.62 190 GLY A CA 1
ATOM 1418 C C . GLY A 1 190 ? 21.585 1.983 -7.497 1.00 74.62 190 GLY A C 1
ATOM 1419 O O . GLY A 1 190 ? 21.979 3.015 -8.037 1.00 74.62 190 GLY A O 1
ATOM 1420 N N . SER A 1 191 ? 21.465 0.839 -8.182 1.00 77.06 191 SER A N 1
ATOM 1421 C CA . SER A 1 191 ? 21.663 0.782 -9.635 1.00 77.06 191 SER A CA 1
ATOM 1422 C C . SER A 1 191 ? 20.477 1.400 -10.400 1.00 77.06 191 SER A C 1
ATOM 1424 O O . SER A 1 191 ? 19.344 1.362 -9.906 1.00 77.06 191 SER A O 1
ATOM 1426 N N . PRO A 1 192 ? 20.697 1.958 -11.610 1.00 78.31 192 PRO A N 1
ATOM 1427 C CA . PRO A 1 192 ? 19.611 2.448 -12.454 1.00 78.31 192 PRO A CA 1
ATOM 1428 C C . PRO A 1 192 ? 18.638 1.320 -12.821 1.00 78.31 192 PRO A C 1
ATOM 1430 O O . PRO A 1 192 ? 18.961 0.426 -13.612 1.00 78.31 192 PRO A O 1
ATOM 1433 N N . ARG A 1 193 ? 17.430 1.392 -12.265 1.00 84.62 193 ARG A N 1
ATOM 1434 C CA . ARG A 1 193 ? 16.310 0.490 -12.540 1.00 84.62 193 ARG A CA 1
ATOM 1435 C C . ARG A 1 193 ? 15.120 1.295 -13.042 1.00 84.62 193 ARG A C 1
ATOM 1437 O O . ARG A 1 193 ? 14.961 2.456 -12.674 1.00 84.62 193 ARG A O 1
ATOM 1444 N N . TRP A 1 194 ? 14.282 0.663 -13.848 1.00 85.44 194 TRP A N 1
ATOM 1445 C CA . TRP A 1 194 ? 13.075 1.280 -14.385 1.00 85.44 194 TRP A CA 1
ATOM 1446 C C . TRP A 1 194 ? 11.853 0.528 -13.899 1.00 85.44 194 TRP A C 1
ATOM 1448 O O . TRP A 1 194 ? 11.870 -0.700 -13.811 1.00 85.44 194 TRP A O 1
ATOM 1458 N N . TRP A 1 195 ? 10.792 1.271 -13.622 1.00 84.31 195 TRP A N 1
ATOM 1459 C CA . TRP A 1 195 ? 9.487 0.713 -13.317 1.00 84.31 195 TRP A CA 1
ATOM 1460 C C . TRP A 1 195 ? 8.612 0.792 -14.561 1.00 84.31 195 TRP A C 1
ATOM 1462 O O . TRP A 1 195 ? 8.360 1.877 -15.086 1.00 84.31 195 TRP A O 1
ATOM 1472 N N . ALA A 1 196 ? 8.178 -0.363 -15.053 1.00 81.62 196 ALA A N 1
ATOM 1473 C CA . ALA A 1 196 ? 7.423 -0.483 -16.290 1.00 81.62 196 ALA A CA 1
ATOM 1474 C C . ALA A 1 196 ? 6.026 -1.043 -16.005 1.00 81.62 196 ALA A C 1
ATOM 1476 O O . ALA A 1 196 ? 5.897 -2.164 -15.526 1.00 81.62 196 ALA A O 1
ATOM 1477 N N . CYS A 1 197 ? 4.989 -0.264 -16.323 1.00 74.25 197 CYS A N 1
ATOM 1478 C CA . CYS A 1 197 ? 3.594 -0.571 -15.971 1.00 74.25 197 CYS A CA 1
ATOM 1479 C C . CYS A 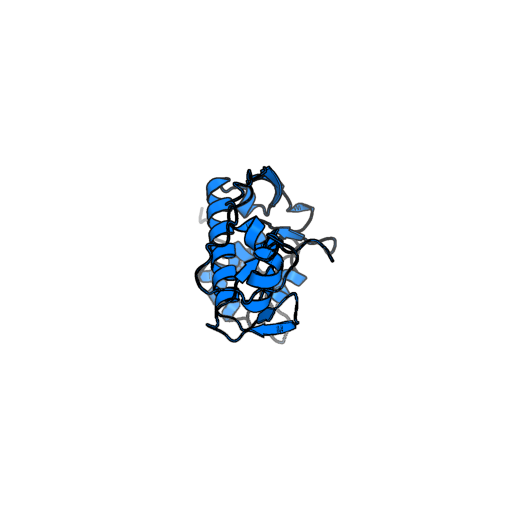1 197 ? 2.736 -1.005 -17.170 1.00 74.25 197 CYS A C 1
ATOM 1481 O O . CYS A 1 197 ? 1.601 -1.441 -17.011 1.00 74.25 197 CYS A O 1
ATOM 1483 N N . SER A 1 198 ? 3.203 -0.782 -18.405 1.00 65.38 198 SER A N 1
ATOM 1484 C CA . SER A 1 198 ? 2.361 -0.987 -19.604 1.00 65.38 198 SER A CA 1
ATOM 1485 C C . SER A 1 198 ? 3.120 -1.237 -20.906 1.00 65.38 198 SER A C 1
ATOM 1487 O O . SER A 1 198 ? 2.493 -1.465 -21.935 1.00 65.38 198 SER A O 1
ATOM 1489 N N . CYS A 1 199 ? 4.448 -1.114 -20.906 1.00 64.56 199 CYS A N 1
ATOM 1490 C CA . CYS A 1 199 ? 5.256 -1.239 -22.122 1.00 64.56 199 CYS A CA 1
ATOM 1491 C C . CYS A 1 199 ? 5.808 -2.651 -22.345 1.00 64.56 199 CYS A C 1
ATOM 1493 O O . CYS A 1 199 ? 6.320 -2.950 -23.418 1.00 64.56 199 CYS A O 1
ATOM 1495 N N . LEU A 1 200 ? 5.676 -3.521 -21.348 1.00 60.09 200 LEU A N 1
ATOM 1496 C CA . LEU A 1 200 ? 6.005 -4.931 -21.450 1.00 60.09 200 LEU A CA 1
ATOM 1497 C C . LEU A 1 200 ? 4.692 -5.628 -21.792 1.00 60.09 200 LEU A C 1
ATOM 1499 O O . LEU A 1 200 ? 3.877 -5.892 -20.913 1.00 60.09 200 LEU A O 1
ATOM 1503 N N . GLY A 1 201 ? 4.429 -5.786 -23.093 1.00 47.59 201 GLY A N 1
ATOM 1504 C CA . GLY A 1 201 ? 3.305 -6.592 -23.558 1.00 47.59 201 GLY A CA 1
ATOM 1505 C C . GLY A 1 201 ? 3.383 -7.965 -22.900 1.00 47.59 201 GLY A C 1
ATOM 1506 O O . GLY A 1 201 ? 4.477 -8.511 -22.768 1.00 47.59 201 GLY A O 1
ATOM 1507 N N . THR A 1 202 ? 2.239 -8.471 -22.442 1.00 38.97 202 THR A N 1
ATOM 1508 C CA . THR A 1 202 ? 2.096 -9.830 -21.910 1.00 38.97 202 THR A CA 1
ATOM 1509 C C . THR A 1 202 ? 2.836 -10.805 -22.821 1.00 38.97 202 THR A C 1
ATOM 1511 O O . THR A 1 202 ? 2.473 -10.919 -23.995 1.00 38.97 202 THR A O 1
ATOM 1514 N N . MET A 1 203 ? 3.893 -11.431 -22.299 1.00 34.38 203 MET A N 1
ATOM 1515 C CA . MET A 1 203 ? 4.450 -12.641 -22.902 1.00 34.38 203 MET A CA 1
ATOM 1516 C C . MET A 1 203 ? 3.430 -13.772 -22.813 1.00 34.38 203 MET A C 1
ATOM 1518 O O . MET A 1 203 ? 2.697 -13.813 -21.797 1.00 34.38 203 MET A O 1
#

Secondary structure (DSSP, 8-state):
-------HHHHH-EEEEETTEEEEE--TT--HHHHHHHHHSHHHHHHHHHTT---HHHHHHHSS-SS-EEE-TTT--EEEGGG-EEEEEEPPTTHHHHHH-EEEEHHHIIIIII--S-SS-----TT-------------EEEEEE-TTGGGS-HHHHHHHHHHHHHHHHHHHHHS-EE-TTT--EE-TTS-EEEESSSS---

Foldseek 3Di:
DDPDDDPPLVVQFPQDDDPPFGDGDGDQPDALVNVVVQCPPPVSVVVQVVRVHDDNVVSLVRYDDPDDWDAALLPRTIDDPVQWDKDWAWDAPLNLLLPFWFKADPVCCCVQQQVPPDDDPDPPPPDPDRDDPPPPDDTGIDTGIHGPVLVPDDSVVSNVSNNVVSVVVVVVVQQCWDAHPPPRHIAHGPRDMDIDRPRPPDD

Organism: NCBI:txid2831512

Sequence (203 aa):
MTGSSIPLTSIIGLREKSGSGEVLRMPSYLHFADVVSLSMVKALRSTLARNGGLDVESMRKTTCLNGSKTDCWGCGNQICIGCTTMSEIPDPETTDHVENCITVCSTCYYLHCCGSSGPQPQKVQTGQACRHGLKTKEFGTRARELCSLCSRRTKEEILLSRQGKETAELRQLESATAFCAVCESMLPAGSPRWWACSCLGTM

Solvent-accessible surface area (backbone atoms only — not comparable to full-atom values): 12422 Å² total; per-residue (Å²): 136,82,80,78,79,75,57,68,64,68,77,56,22,62,81,53,89,51,101,85,56,74,56,76,42,70,54,78,83,43,41,46,64,55,52,54,59,48,54,69,37,65,71,51,36,55,54,37,58,71,56,74,45,81,49,68,69,60,45,62,72,62,30,44,76,94,62,74,69,50,60,12,69,57,78,66,45,64,28,34,68,91,46,51,40,81,43,80,39,67,52,43,88,51,48,59,51,73,75,54,38,42,49,28,40,58,68,57,41,47,53,58,58,51,41,85,82,57,102,65,92,62,78,83,59,92,80,70,79,69,84,73,76,82,75,82,71,82,68,53,71,43,82,39,48,21,32,72,72,60,66,72,48,54,68,66,59,39,43,55,53,33,41,54,50,50,52,50,50,49,54,49,57,63,54,37,69,47,52,14,78,82,79,62,46,80,39,57,54,80,52,81,65,44,78,46,67,74,50,72,71,86,127